Protein AF-A0A396HTV4-F1 (afdb_monomer_lite)

Organism: Medicago truncatula (NCBI:txid3880)

Foldseek 3Di:
DVVVVVLVCQQPDPDDDDQLQVCLVVQPHPHDQDAEEEAAQQQQDFQVSNVSNVPGGNHDYYHYHHDVLDDFHDDPDPVCVVVVRRGGPVNVCVVVVNDDDDPQEDADAACVVVVVCCVPRPVVSHDYDPNNDDVVNFDQLDDDPCRGSDHDDDPPPWDWDADPVRPDIDTVSVVVVVVVVVVSSVVGPPPD

InterPro domains:
  IPR027417 P-loop containing nucleoside triphosphate hydrolase [G3DSA:3.40.50.300] (2-107)
  IPR027417 P-loop containing nucleoside triphosphate hydrolase [G3DSA:3.40.50.300] (108-190)
  IPR027417 P-loop containing nucleoside triphosphate hydrolase [SSF52540] (33-185)
  IPR041677 DNA2/NAM7 helicase, helicase domain [PF13086] (8-78)
  IPR041679 DNA2/NAM7 helicase-like, C-terminal [PF13087] (86-187)
  IPR045055 DNA2/NAM7-like helicase [PTHR10887] (5-185)

Sequence (192 aa):
MRVEVGNFCLSNACLIFCTASSSVKLYTAEVSPIQFLVIDEAAQLKECESTIPLQLSGLRNCILIGDERQLPALVKSKIADKCEFGRSMFERLVILGYKRHMLNIQYRMHPSISLFPCKEFYDEKLSDAPAVKEVSYNKLFLVGDMYSSYSFINIAKGKEKLGHCGQSLKNMVEVAVISEMIKSLNKGQFLF

Secondary structure (DSSP, 8-state):
-HHHHHHHHHHT-S-----TTGGGGGGSS------EEEETTGGGS-HHHHHHHHT-TT--EEEE---TTSPPPP---HHHHHTTTT--HHHHHHHTT-------EE-SS-HHHHHHHHHHHSTT--EE-GGGTSGGG----S-SGGGSSS-----TT--EEE-TTSSSEEEHHHHHHHHHHHHHHHHT----

Radius of gyration: 22.97 Å; chains: 1; bounding box: 48×51×58 Å

Structure (mmCIF, N/CA/C/O backbone):
data_AF-A0A396HTV4-F1
#
_entry.id   AF-A0A396HTV4-F1
#
loop_
_atom_site.group_PDB
_atom_site.id
_atom_site.type_symbol
_atom_site.label_atom_id
_atom_site.label_alt_id
_atom_site.label_comp_id
_atom_site.label_asym_id
_atom_site.label_entity_id
_atom_site.label_seq_id
_atom_site.pdbx_PDB_ins_code
_atom_site.Cartn_x
_atom_site.Cartn_y
_atom_site.Cartn_z
_atom_site.occupancy
_atom_site.B_iso_or_equiv
_atom_site.auth_seq_id
_atom_site.auth_comp_id
_atom_site.auth_asym_id
_atom_site.auth_atom_id
_atom_site.pdbx_PDB_model_num
ATOM 1 N N . MET A 1 1 ? -5.105 33.199 16.326 1.00 62.78 1 MET A N 1
ATOM 2 C CA . MET A 1 1 ? -5.347 33.215 14.865 1.00 62.78 1 MET A CA 1
ATOM 3 C C . MET A 1 1 ? -5.115 31.867 14.159 1.00 62.78 1 MET A C 1
ATOM 5 O O . MET A 1 1 ? -6.094 31.275 13.739 1.00 62.78 1 MET A O 1
ATOM 9 N N . ARG A 1 2 ? -3.891 31.310 14.021 1.00 69.44 2 ARG A N 1
ATOM 10 C CA . ARG A 1 2 ? -3.700 30.018 13.292 1.00 69.44 2 ARG A CA 1
ATOM 11 C C . ARG A 1 2 ? -4.365 28.799 13.955 1.00 69.44 2 ARG A C 1
ATOM 13 O O . ARG A 1 2 ? -4.924 27.966 13.253 1.00 69.44 2 ARG A O 1
ATOM 20 N N . VAL A 1 3 ? -4.303 28.703 15.285 1.00 74.88 3 VAL A N 1
ATOM 21 C CA . VAL A 1 3 ? -4.925 27.603 16.051 1.00 74.88 3 VAL A CA 1
ATOM 22 C C . VAL A 1 3 ? -6.452 27.672 15.971 1.00 74.88 3 VAL A C 1
ATOM 24 O O . VAL A 1 3 ? -7.100 26.661 15.741 1.00 74.88 3 VAL A O 1
ATOM 27 N N . GLU A 1 4 ? -7.016 28.877 16.060 1.00 79.94 4 GLU A N 1
ATOM 28 C CA . GLU A 1 4 ? -8.465 29.110 15.969 1.00 79.94 4 GLU A CA 1
ATOM 29 C C . GLU A 1 4 ? -9.024 28.719 14.598 1.00 79.94 4 GLU A C 1
ATOM 31 O O . GLU A 1 4 ? -10.044 28.043 14.529 1.00 79.94 4 GLU A O 1
ATOM 36 N N . VAL A 1 5 ? -8.329 29.070 13.508 1.00 86.62 5 VAL A N 1
ATOM 37 C CA . VAL A 1 5 ? -8.730 28.652 12.154 1.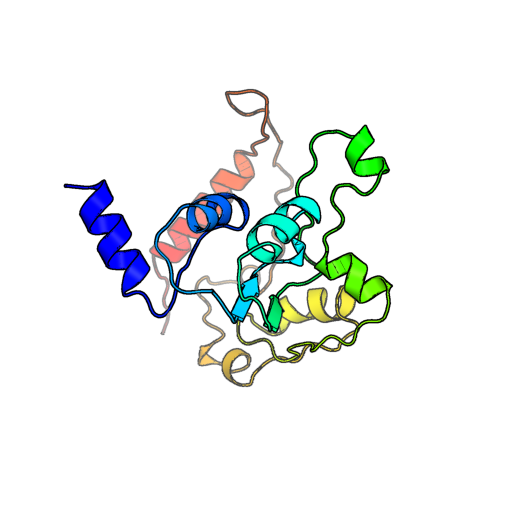00 86.62 5 VAL A CA 1
ATOM 38 C C . VAL A 1 5 ? -8.666 27.129 12.012 1.00 86.62 5 VAL A C 1
ATOM 40 O O . VAL A 1 5 ? -9.575 26.532 11.445 1.00 86.62 5 VAL A O 1
ATOM 43 N N . GLY A 1 6 ? -7.631 26.485 12.563 1.00 86.12 6 GLY A N 1
ATOM 44 C CA . GLY A 1 6 ? -7.510 25.026 12.552 1.00 86.12 6 GLY A CA 1
ATOM 45 C C . GLY A 1 6 ? -8.662 24.331 13.280 1.00 86.12 6 GLY A C 1
ATOM 46 O O . GLY A 1 6 ? -9.278 23.425 12.721 1.00 86.12 6 GLY A O 1
ATOM 47 N N . ASN A 1 7 ? -8.997 24.793 14.487 1.00 85.56 7 ASN A N 1
ATOM 48 C CA . ASN A 1 7 ? -10.111 24.251 15.267 1.00 85.56 7 ASN A CA 1
ATOM 49 C C . ASN A 1 7 ? -11.455 24.485 14.571 1.00 85.56 7 ASN A C 1
ATOM 51 O O . ASN A 1 7 ? -12.272 23.569 14.509 1.00 85.56 7 ASN A O 1
ATOM 55 N N . PHE A 1 8 ? -11.654 25.667 13.979 1.00 88.75 8 PHE A N 1
ATOM 56 C CA . PHE A 1 8 ? -12.843 25.965 13.184 1.00 88.75 8 PHE A CA 1
ATOM 57 C C . PHE A 1 8 ? -12.981 25.007 11.992 1.00 88.75 8 PHE A C 1
ATOM 59 O O . PHE A 1 8 ? -14.048 24.428 11.795 1.00 88.75 8 PHE A O 1
ATOM 66 N N . CYS A 1 9 ? -11.908 24.786 11.226 1.00 90.81 9 CYS A N 1
ATOM 67 C CA . CYS A 1 9 ? -11.913 23.838 10.112 1.00 90.81 9 CYS A CA 1
ATOM 68 C C . CYS A 1 9 ? -12.228 22.412 10.575 1.00 90.81 9 CYS A C 1
ATOM 70 O O . CYS A 1 9 ? -13.053 21.750 9.957 1.00 90.81 9 CYS A O 1
ATOM 72 N N . LEU A 1 10 ? -11.597 21.946 11.657 1.00 90.50 10 LEU A N 1
ATOM 73 C CA . LEU A 1 10 ? -11.801 20.595 12.185 1.00 90.50 10 LEU A CA 1
ATOM 74 C C . LEU A 1 10 ? -13.224 20.385 12.717 1.00 90.50 10 LEU A C 1
ATOM 76 O O . LEU A 1 10 ? -13.826 19.358 12.423 1.00 90.50 10 LEU A O 1
ATOM 80 N N . SER A 1 11 ? -13.779 21.371 13.426 1.00 87.75 11 SER A N 1
ATOM 81 C CA . SER A 1 11 ? -15.148 21.315 13.964 1.00 87.75 11 SER A CA 1
ATOM 82 C C . SER A 1 11 ? -16.213 21.219 12.867 1.00 87.75 11 SER A C 1
ATOM 84 O O . SER A 1 11 ? -17.277 20.653 13.089 1.00 87.75 11 SER A O 1
ATOM 86 N N . ASN A 1 12 ? -15.936 21.786 11.688 1.00 89.88 12 ASN A N 1
ATOM 87 C CA . ASN A 1 12 ? -16.864 21.832 10.554 1.00 89.88 12 ASN A CA 1
ATOM 88 C C . ASN A 1 12 ? -16.522 20.813 9.449 1.00 89.88 12 ASN A C 1
ATOM 90 O O . ASN A 1 12 ? -17.184 20.779 8.410 1.00 89.88 12 ASN A O 1
ATOM 94 N N . ALA A 1 13 ? -15.482 19.996 9.632 1.00 92.19 13 ALA A N 1
ATOM 95 C CA . ALA A 1 13 ? -15.056 19.027 8.634 1.00 92.19 13 ALA A CA 1
ATOM 96 C C . ALA A 1 13 ? -15.982 17.803 8.617 1.00 92.19 13 ALA A C 1
ATOM 98 O O . ALA A 1 13 ? -16.252 17.192 9.646 1.00 92.19 13 ALA A O 1
ATOM 99 N N . CYS A 1 14 ? -16.404 17.388 7.421 1.00 91.69 14 CYS A N 1
ATOM 100 C CA . CYS A 1 14 ? -17.085 16.102 7.223 1.00 91.69 14 CYS A CA 1
ATOM 101 C C . CYS A 1 14 ? -16.095 14.937 7.062 1.00 91.69 14 CYS A C 1
ATOM 103 O O . CYS A 1 14 ? -16.421 13.794 7.367 1.00 91.69 14 CYS A O 1
ATOM 105 N N . LEU A 1 15 ? -14.892 15.226 6.554 1.00 94.44 15 LEU A N 1
ATOM 106 C CA . LEU A 1 15 ? -13.821 14.263 6.317 1.00 94.44 15 LEU A CA 1
ATOM 107 C C . LEU A 1 15 ? -12.505 14.842 6.826 1.00 94.44 15 LEU A C 1
ATOM 109 O O . LEU A 1 15 ? -12.176 15.994 6.542 1.00 94.44 15 LEU A O 1
ATOM 113 N N . ILE A 1 16 ? -11.744 14.026 7.552 1.00 95.00 16 ILE A N 1
ATOM 114 C CA . ILE A 1 16 ? -10.447 14.402 8.109 1.00 95.00 16 ILE A CA 1
ATOM 115 C C . ILE A 1 16 ? -9.410 13.410 7.593 1.00 95.00 16 ILE A C 1
ATOM 117 O O . ILE A 1 16 ? -9.474 12.220 7.890 1.00 95.00 16 ILE A O 1
ATOM 121 N N . PHE A 1 17 ? -8.438 13.917 6.839 1.00 96.19 17 PHE A N 1
ATOM 122 C CA . PHE A 1 17 ? -7.306 13.135 6.351 1.00 96.19 17 PHE A CA 1
ATOM 123 C C . PHE A 1 17 ? -6.076 13.449 7.192 1.00 96.19 17 PHE A C 1
ATOM 125 O O . PHE A 1 17 ? -5.712 14.612 7.378 1.00 96.19 17 PHE A O 1
ATOM 132 N N . CYS A 1 18 ? -5.432 12.412 7.712 1.00 95.88 18 CYS A N 1
ATOM 133 C CA . CYS A 1 18 ? -4.217 12.537 8.502 1.00 95.88 18 CYS A CA 1
ATOM 134 C C . CYS A 1 18 ? -3.432 11.218 8.461 1.00 95.88 18 CYS A C 1
ATOM 136 O O . CYS A 1 18 ? -3.977 10.177 8.098 1.00 95.88 18 CYS A O 1
ATOM 138 N N . THR A 1 19 ? -2.149 11.245 8.821 1.00 97.19 19 THR A N 1
ATOM 139 C CA . THR A 1 19 ? -1.399 9.999 9.037 1.00 97.19 19 THR A CA 1
ATOM 140 C C . THR A 1 19 ? -1.839 9.349 10.347 1.00 97.19 19 THR A C 1
ATOM 142 O O . THR A 1 19 ? -2.193 10.065 11.289 1.00 97.19 19 THR A O 1
ATOM 145 N N . ALA A 1 20 ? -1.722 8.021 10.453 1.00 96.50 20 ALA A N 1
ATOM 146 C CA . ALA A 1 20 ? -2.067 7.280 11.671 1.00 96.50 20 ALA A CA 1
ATOM 147 C C . ALA A 1 20 ? -1.378 7.837 12.931 1.00 96.50 20 ALA A C 1
ATOM 149 O O . ALA A 1 20 ? -2.000 7.962 13.975 1.00 96.50 20 ALA A O 1
ATOM 150 N N . SER A 1 21 ? -0.115 8.262 12.838 1.00 94.94 21 SER A N 1
ATOM 151 C CA . SER A 1 21 ? 0.586 8.889 13.967 1.00 94.94 21 SER A CA 1
ATOM 152 C C . SER A 1 21 ? 0.044 10.274 14.326 1.00 94.94 21 SER A C 1
ATOM 154 O O . SER A 1 21 ? -0.008 10.643 15.497 1.00 94.94 21 SER A O 1
ATOM 156 N N . SER A 1 22 ? -0.362 11.062 13.330 1.00 94.75 22 SER A N 1
ATOM 157 C CA . SER A 1 22 ? -0.855 12.424 13.543 1.00 94.75 22 SER A CA 1
ATOM 158 C C . SER A 1 22 ? -2.301 12.489 14.035 1.00 94.75 22 SER A C 1
ATOM 160 O O . SER A 1 22 ? -2.697 13.534 14.557 1.00 94.75 22 SER A O 1
ATOM 162 N N . SER A 1 23 ? -3.062 11.390 13.943 1.00 95.25 23 SER A N 1
ATOM 163 C CA . SER A 1 23 ? -4.440 11.316 14.447 1.00 95.25 23 SER A CA 1
ATOM 164 C C . SER A 1 23 ? -4.531 11.530 15.959 1.00 95.25 23 SER A C 1
ATOM 166 O O . SER A 1 23 ? -5.582 11.934 16.443 1.00 95.25 23 SER A O 1
ATOM 168 N N . VAL A 1 24 ? -3.424 11.380 16.699 1.00 93.94 24 VAL A N 1
ATOM 169 C CA . VAL A 1 24 ? -3.331 11.748 18.124 1.00 93.94 24 VAL A CA 1
ATOM 170 C C . VAL A 1 24 ? -3.775 13.193 18.392 1.00 93.94 24 VAL A C 1
ATOM 172 O O . VAL A 1 24 ? -4.331 13.490 19.444 1.00 93.94 24 VAL A O 1
ATOM 175 N N . LYS A 1 25 ? -3.597 14.105 17.424 1.00 91.00 25 LYS A N 1
ATOM 176 C CA . LYS A 1 25 ? -4.034 15.506 17.547 1.00 91.00 25 LYS A CA 1
ATOM 177 C C . LYS A 1 25 ? -5.553 15.645 17.634 1.00 91.00 25 LYS A C 1
ATOM 179 O O . LYS A 1 25 ? -6.035 16.638 18.169 1.00 91.00 25 LYS A O 1
ATOM 184 N N . LEU A 1 26 ? -6.297 14.664 17.124 1.00 92.00 26 LEU A N 1
ATOM 185 C CA . LEU A 1 26 ? -7.756 14.647 17.171 1.00 92.00 26 LEU A CA 1
ATOM 186 C C . LEU A 1 26 ? -8.286 14.286 18.563 1.00 92.00 26 LEU A C 1
ATOM 188 O O . LEU A 1 26 ? -9.448 14.541 18.838 1.00 92.00 26 LEU A O 1
ATOM 192 N N . TYR A 1 27 ? -7.449 13.753 19.461 1.00 88.56 27 TYR A N 1
ATOM 193 C CA . TYR A 1 27 ? -7.865 13.446 20.836 1.00 88.56 27 TYR A CA 1
ATOM 194 C C . TYR A 1 27 ? -8.115 14.708 21.657 1.00 88.56 27 TYR A C 1
ATOM 196 O O . TYR A 1 27 ? -8.935 14.712 22.569 1.00 88.56 27 TYR A O 1
ATOM 204 N N . THR A 1 28 ? -7.360 15.763 21.356 1.00 81.81 28 THR A N 1
ATOM 205 C CA . THR A 1 28 ? -7.403 17.046 22.064 1.00 81.81 28 THR A CA 1
ATOM 206 C C . THR A 1 28 ? -8.088 18.138 21.252 1.00 81.81 28 THR A C 1
ATOM 208 O O . THR A 1 28 ? -8.238 19.251 21.744 1.00 81.81 28 THR A O 1
ATOM 211 N N . ALA A 1 29 ? -8.430 17.863 19.991 1.00 81.38 29 ALA A N 1
ATOM 212 C CA . ALA A 1 29 ? -9.139 18.813 19.150 1.00 81.38 29 ALA A CA 1
ATOM 213 C C . ALA A 1 29 ? -10.626 18.834 19.516 1.00 81.38 29 ALA A C 1
ATOM 215 O O . ALA A 1 29 ? -11.204 17.811 19.882 1.00 81.38 29 ALA A O 1
ATOM 216 N N . GLU A 1 30 ? -11.257 19.994 19.359 1.00 77.38 30 GLU A N 1
ATOM 217 C CA . GLU A 1 30 ? -12.712 20.141 19.432 1.00 77.38 30 GLU A CA 1
ATOM 218 C C . GLU A 1 30 ? -13.343 19.562 18.157 1.00 77.38 30 GLU A C 1
ATOM 220 O O . GLU A 1 30 ? -13.796 20.278 17.271 1.00 77.38 30 GLU A O 1
ATOM 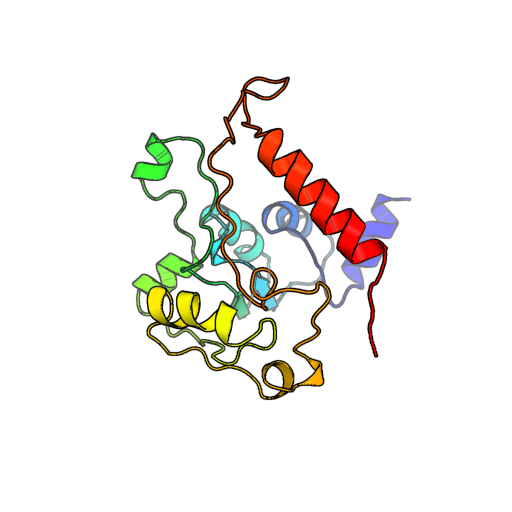225 N N . VAL A 1 31 ? -13.300 18.240 18.018 1.00 83.00 31 VAL A N 1
ATOM 226 C CA . VAL A 1 31 ? -13.944 17.507 16.927 1.00 83.00 31 VAL A CA 1
ATOM 227 C C . VAL A 1 31 ? -15.148 16.752 17.459 1.00 83.00 31 VAL A C 1
ATOM 229 O O . VAL A 1 31 ? -15.121 16.176 18.548 1.00 83.00 31 VAL A O 1
ATOM 232 N N . SER A 1 32 ? -16.220 16.733 16.670 1.00 83.81 32 SER A N 1
ATOM 233 C CA . SER A 1 32 ? -17.349 15.847 16.932 1.00 83.81 32 SER A CA 1
ATOM 234 C C . SER A 1 32 ? -16.881 14.384 16.966 1.00 83.81 32 SER A C 1
ATOM 236 O O . SER A 1 32 ? -15.971 14.041 16.204 1.00 83.81 32 SER A O 1
ATOM 238 N N . PRO A 1 33 ? -17.506 13.507 17.774 1.00 88.88 33 PRO A N 1
ATOM 239 C CA . PRO A 1 33 ? -17.112 12.103 17.861 1.00 88.88 33 PRO A CA 1
ATOM 240 C C . PRO A 1 33 ? -17.035 11.435 16.483 1.00 88.88 33 PRO A C 1
ATOM 242 O O . PRO A 1 33 ? -17.998 11.460 15.712 1.00 88.88 33 PRO A O 1
ATOM 245 N N . ILE A 1 34 ? -15.890 10.823 16.181 1.00 93.31 34 ILE A N 1
ATOM 246 C CA . ILE A 1 34 ? -15.627 10.198 14.884 1.00 93.31 34 ILE A CA 1
ATOM 247 C C . ILE A 1 34 ? -16.208 8.791 14.919 1.00 93.31 34 ILE A C 1
ATOM 249 O O . ILE A 1 34 ? -15.730 7.931 15.646 1.00 93.31 34 ILE A O 1
ATOM 253 N N . GLN A 1 35 ? -17.249 8.545 14.127 1.00 95.25 35 GLN A N 1
ATOM 254 C CA . GLN A 1 35 ? -17.957 7.258 14.134 1.00 95.25 35 GLN A CA 1
ATOM 255 C C . GLN A 1 35 ? -17.382 6.228 13.158 1.00 95.25 35 GLN A C 1
ATOM 257 O O . GLN A 1 35 ? -17.620 5.027 13.323 1.00 95.25 35 GLN A O 1
ATOM 262 N N . PHE A 1 36 ? -16.649 6.691 12.146 1.00 97.12 36 PHE A N 1
ATOM 263 C CA . PHE A 1 36 ? -16.162 5.875 11.042 1.00 97.12 36 PHE A CA 1
ATOM 264 C C . PHE A 1 36 ? -14.682 6.157 10.791 1.00 97.12 36 PHE A C 1
ATOM 266 O O . PHE A 1 36 ? -14.291 7.311 10.617 1.00 97.12 36 PHE A O 1
ATOM 273 N N . LEU A 1 37 ? -13.876 5.100 10.756 1.00 97.69 37 LEU A N 1
ATOM 274 C CA . LEU A 1 37 ? -12.448 5.167 10.467 1.00 97.69 37 LEU A CA 1
ATOM 275 C C . LEU A 1 37 ? -12.131 4.347 9.221 1.00 97.69 37 LEU A C 1
ATOM 277 O O . LEU A 1 37 ? -12.570 3.206 9.092 1.00 97.69 37 LEU A O 1
ATOM 281 N N . VAL A 1 38 ? -11.333 4.916 8.325 1.00 98.31 38 VAL A N 1
ATOM 282 C CA . VAL A 1 38 ? -10.724 4.190 7.211 1.00 98.31 38 VAL A CA 1
ATOM 283 C C . VAL A 1 38 ? -9.216 4.336 7.347 1.00 98.31 38 VAL A C 1
ATOM 285 O O . VAL A 1 38 ? -8.711 5.455 7.419 1.00 98.31 38 VAL A O 1
ATOM 288 N N . ILE A 1 39 ? -8.510 3.211 7.412 1.00 98.19 39 ILE A N 1
ATOM 289 C CA . ILE A 1 39 ? -7.049 3.170 7.394 1.00 98.19 39 ILE A CA 1
ATOM 290 C C . ILE A 1 39 ? -6.635 2.592 6.048 1.00 98.19 39 ILE A C 1
ATOM 292 O O . ILE A 1 39 ? -6.834 1.404 5.805 1.00 98.19 39 ILE A O 1
ATOM 296 N N . ASP A 1 40 ? -6.091 3.445 5.188 1.00 97.81 40 ASP A N 1
ATOM 297 C CA . ASP A 1 40 ? -5.477 3.028 3.930 1.00 97.81 40 ASP A CA 1
ATOM 298 C C . ASP A 1 40 ? -4.021 2.596 4.155 1.00 97.81 40 ASP A C 1
ATOM 300 O O . ASP A 1 40 ? -3.384 3.040 5.115 1.00 97.81 40 ASP A O 1
ATOM 304 N N . GLU A 1 41 ? -3.510 1.711 3.299 1.00 97.12 41 GLU A N 1
ATOM 305 C CA . GLU A 1 41 ? -2.186 1.079 3.436 1.00 97.12 41 GLU A CA 1
ATOM 306 C C . GLU A 1 41 ? -1.945 0.433 4.820 1.00 97.12 41 GLU A C 1
ATOM 308 O O . GLU A 1 41 ? -0.831 0.400 5.346 1.00 97.12 41 GLU A O 1
ATOM 313 N N . ALA A 1 42 ? -2.998 -0.122 5.429 1.00 97.50 42 ALA A N 1
ATOM 314 C CA . ALA A 1 42 ? -2.975 -0.688 6.778 1.00 97.50 42 ALA A CA 1
ATOM 315 C C . ALA A 1 42 ? -1.979 -1.850 6.936 1.00 97.50 42 ALA A C 1
ATOM 317 O O . ALA A 1 42 ? -1.494 -2.091 8.041 1.00 97.50 42 ALA A O 1
ATOM 318 N N . ALA A 1 43 ? -1.651 -2.550 5.844 1.00 96.38 43 ALA A N 1
ATOM 319 C CA . ALA A 1 43 ? -0.640 -3.607 5.830 1.00 96.38 43 ALA A CA 1
ATOM 320 C C . ALA A 1 43 ? 0.797 -3.077 6.030 1.00 96.38 43 ALA A C 1
ATOM 322 O O . ALA A 1 43 ? 1.659 -3.820 6.496 1.00 96.38 43 ALA A O 1
ATOM 323 N N . GLN A 1 44 ? 1.042 -1.791 5.749 1.00 96.94 44 GLN A N 1
ATOM 324 C CA . GLN A 1 44 ? 2.345 -1.138 5.932 1.00 96.94 44 GLN A CA 1
ATOM 325 C C . GLN A 1 44 ? 2.536 -0.554 7.342 1.00 96.94 44 GLN A C 1
ATOM 327 O O . GLN A 1 44 ? 3.625 -0.080 7.675 1.00 96.94 44 GLN A O 1
ATOM 332 N N . LEU A 1 45 ? 1.489 -0.542 8.173 1.00 97.19 45 LEU A N 1
ATOM 333 C CA . LEU A 1 45 ? 1.546 -0.011 9.533 1.00 97.19 45 LEU A CA 1
ATOM 334 C C . LEU A 1 45 ? 1.938 -1.092 10.530 1.00 97.19 45 LEU A C 1
ATOM 336 O O . LEU A 1 45 ? 1.448 -2.219 10.474 1.00 97.19 45 LEU A O 1
ATOM 340 N N . LYS A 1 46 ? 2.724 -0.715 11.539 1.00 96.88 46 LYS A N 1
ATOM 341 C CA . LYS A 1 46 ? 2.866 -1.550 12.735 1.00 96.88 46 LYS A CA 1
ATOM 342 C C . LYS A 1 46 ? 1.535 -1.601 13.467 1.00 96.88 46 LYS A C 1
ATOM 344 O O . LYS A 1 46 ? 0.750 -0.648 13.444 1.00 96.88 46 LYS A O 1
ATOM 349 N N . GLU A 1 47 ? 1.300 -2.683 14.196 1.00 96.50 47 GLU A N 1
ATOM 350 C CA . GLU A 1 47 ? 0.070 -2.823 14.969 1.00 96.50 47 GLU A CA 1
ATOM 351 C C . GLU A 1 47 ? -0.154 -1.642 15.932 1.00 96.50 47 GLU A C 1
ATOM 353 O O . GLU A 1 47 ? -1.242 -1.067 15.955 1.00 96.50 47 GLU A O 1
ATOM 358 N N . CYS A 1 48 ? 0.892 -1.192 16.633 1.00 95.62 48 CYS A N 1
ATOM 359 C CA . CYS A 1 48 ? 0.806 -0.035 17.527 1.00 95.62 48 CYS A CA 1
ATOM 360 C C . CYS A 1 48 ? 0.453 1.275 16.799 1.00 95.62 48 CYS A C 1
ATOM 362 O O . CYS A 1 48 ? -0.282 2.095 17.341 1.00 95.62 48 CYS A O 1
ATOM 364 N N . GLU A 1 49 ? 0.902 1.468 15.559 1.00 97.31 49 GLU A N 1
ATOM 365 C CA . GLU A 1 49 ? 0.568 2.657 14.764 1.00 97.31 49 GLU A CA 1
ATOM 366 C C . GLU A 1 49 ? -0.914 2.651 14.371 1.00 97.31 49 GLU A C 1
ATOM 368 O O . GLU A 1 49 ? -1.571 3.686 14.454 1.00 97.31 49 GLU A O 1
ATOM 373 N N . SER A 1 50 ? -1.465 1.478 14.042 1.00 97.19 50 SER A N 1
ATOM 374 C CA . SER A 1 50 ? -2.899 1.312 13.757 1.00 97.19 50 SER A CA 1
ATOM 375 C C . SER A 1 50 ? -3.770 1.561 14.994 1.00 97.19 50 SER A C 1
ATOM 377 O O . SER A 1 50 ? -4.892 2.050 14.869 1.00 97.19 50 SER A O 1
ATOM 379 N N . THR A 1 51 ? -3.265 1.265 16.201 1.00 96.62 51 THR A N 1
ATOM 380 C CA . THR A 1 51 ? -4.027 1.489 17.444 1.00 96.62 51 THR A CA 1
ATOM 381 C C . THR A 1 51 ? -4.266 2.959 17.772 1.00 96.62 51 THR A C 1
ATOM 383 O O . THR A 1 51 ? -5.225 3.247 18.480 1.00 96.62 51 THR A O 1
ATOM 386 N N . ILE A 1 52 ? -3.456 3.885 17.246 1.00 97.25 52 ILE A N 1
ATOM 387 C CA . ILE A 1 52 ? -3.619 5.323 17.495 1.00 97.25 52 ILE A CA 1
ATOM 388 C C . ILE A 1 52 ? -4.992 5.785 16.966 1.00 97.25 52 ILE A C 1
ATOM 390 O O . ILE A 1 52 ? -5.872 6.098 17.758 1.00 97.25 52 ILE A O 1
ATOM 394 N N . PRO A 1 53 ? -5.304 5.750 15.661 1.00 96.75 53 PRO A N 1
ATOM 395 C CA . PRO A 1 53 ? -6.624 6.181 15.209 1.00 96.75 53 PRO A CA 1
ATOM 396 C C . PRO A 1 53 ? -7.775 5.318 15.764 1.00 96.75 53 PRO A C 1
ATOM 398 O O . PRO A 1 53 ? -8.880 5.826 15.907 1.00 96.75 53 PRO A O 1
ATOM 401 N N . LEU A 1 54 ? -7.543 4.056 16.147 1.00 96.44 54 LEU A N 1
ATOM 402 C CA . LEU A 1 54 ? -8.575 3.185 16.734 1.00 96.44 54 LEU A CA 1
ATOM 403 C C . LEU A 1 54 ? -9.048 3.600 18.137 1.00 96.44 54 LEU A C 1
ATOM 405 O O . LEU A 1 54 ? -10.095 3.136 18.582 1.00 96.44 54 LEU A O 1
ATOM 409 N N . GLN A 1 55 ? -8.304 4.458 18.836 1.00 93.62 55 GLN A N 1
ATOM 410 C CA . GLN A 1 55 ? -8.690 4.976 20.153 1.00 93.62 55 GLN A CA 1
ATOM 411 C C . GLN A 1 55 ? -9.533 6.260 20.073 1.00 93.62 55 GLN A C 1
ATOM 413 O O . GLN A 1 55 ? -9.901 6.809 21.113 1.00 93.62 55 GLN A O 1
ATOM 418 N N . LEU A 1 56 ? -9.848 6.754 18.868 1.00 93.19 56 LEU A N 1
ATOM 419 C CA . LEU A 1 56 ? -10.702 7.930 18.698 1.00 93.19 56 LEU A CA 1
ATOM 420 C C . LEU A 1 56 ? -12.090 7.702 19.312 1.00 93.19 56 LEU A C 1
ATOM 422 O O . LEU A 1 56 ? -12.693 6.632 19.197 1.00 93.19 56 LEU A O 1
ATOM 426 N N . SER A 1 57 ? -12.610 8.736 19.972 1.00 89.94 57 SER A N 1
ATOM 427 C CA . SER A 1 57 ? -13.881 8.655 20.683 1.00 89.94 57 SER A CA 1
ATOM 428 C C . SER A 1 57 ? -15.063 8.541 19.715 1.00 89.94 57 SER A C 1
ATOM 430 O O . SER A 1 57 ? -15.149 9.231 18.700 1.00 89.94 57 SER A O 1
ATOM 432 N N . GLY A 1 58 ? -16.013 7.667 20.059 1.00 92.56 58 GLY A N 1
ATOM 433 C CA . GLY A 1 58 ? -17.246 7.479 19.295 1.00 92.56 58 GLY A CA 1
ATOM 434 C C . GLY A 1 58 ? -17.148 6.518 18.110 1.00 92.56 58 GLY A C 1
ATOM 435 O O . GLY A 1 58 ? -18.167 6.325 17.443 1.00 92.56 58 GLY A O 1
ATOM 436 N N . LEU A 1 59 ? -15.989 5.890 17.872 1.00 95.44 59 LEU A N 1
ATOM 437 C CA . LEU A 1 59 ? -15.808 4.938 16.777 1.00 95.44 59 LEU A CA 1
ATOM 438 C C . LEU A 1 59 ? -16.762 3.748 16.894 1.00 95.44 59 LEU A C 1
ATOM 440 O O . LEU A 1 59 ? -16.856 3.095 17.932 1.00 95.44 59 LEU A O 1
ATOM 444 N N . ARG A 1 60 ? -17.461 3.461 15.793 1.00 96.12 60 ARG A N 1
ATOM 445 C CA . ARG A 1 60 ? -18.376 2.316 15.660 1.00 96.12 60 ARG A CA 1
ATOM 446 C C . ARG A 1 60 ? -17.976 1.381 14.532 1.00 96.12 60 ARG A C 1
ATOM 448 O O . ARG A 1 60 ? -18.245 0.190 14.611 1.00 96.12 60 ARG A O 1
ATOM 455 N N . ASN A 1 61 ? -17.351 1.922 13.490 1.00 96.69 61 ASN A N 1
ATOM 456 C CA . ASN A 1 61 ? -16.953 1.175 12.308 1.00 96.69 61 ASN A CA 1
ATOM 457 C C . ASN A 1 61 ? -15.516 1.530 11.928 1.00 96.69 61 ASN A C 1
ATOM 459 O O . ASN A 1 61 ? -15.129 2.700 11.955 1.00 96.69 61 ASN A O 1
ATOM 463 N N . CYS A 1 62 ? -14.751 0.517 11.537 1.00 96.62 62 CYS A N 1
ATOM 464 C CA . CYS A 1 62 ? -13.405 0.676 11.011 1.00 96.62 62 CYS A CA 1
ATOM 465 C C . CYS A 1 62 ? -13.247 -0.182 9.753 1.00 96.62 62 CYS A C 1
ATOM 467 O O . CYS A 1 62 ? -13.625 -1.355 9.756 1.00 96.62 62 CYS A O 1
ATOM 469 N N . ILE A 1 63 ? -12.682 0.398 8.697 1.00 97.56 63 ILE A N 1
ATOM 470 C CA . ILE A 1 63 ? -12.272 -0.306 7.485 1.00 97.56 63 ILE A CA 1
ATOM 471 C C . ILE A 1 63 ? -10.753 -0.229 7.395 1.00 97.56 63 ILE A C 1
ATOM 473 O O . ILE A 1 63 ? -10.178 0.858 7.363 1.00 97.56 63 ILE A O 1
ATOM 477 N N . LEU A 1 64 ? -10.112 -1.392 7.327 1.00 97.94 64 LEU A N 1
ATOM 478 C CA . LEU A 1 64 ? -8.690 -1.506 7.036 1.00 97.94 64 LEU A CA 1
ATOM 479 C C . LEU A 1 64 ? -8.537 -1.885 5.564 1.00 97.94 64 LEU A C 1
ATOM 481 O O . LEU A 1 64 ? -9.054 -2.917 5.135 1.00 97.94 64 LEU A O 1
ATOM 485 N N . ILE A 1 65 ? -7.845 -1.048 4.802 1.00 98.06 65 ILE A N 1
ATOM 486 C CA . ILE A 1 65 ? -7.517 -1.276 3.397 1.00 98.06 65 ILE A CA 1
ATOM 487 C C . ILE A 1 65 ? -6.012 -1.498 3.334 1.00 98.06 65 ILE A C 1
ATOM 489 O O . ILE A 1 65 ? -5.240 -0.718 3.880 1.00 98.06 65 ILE A O 1
ATOM 493 N N . GLY A 1 66 ? -5.590 -2.591 2.717 1.00 96.44 66 GLY A N 1
ATOM 494 C CA . GLY A 1 66 ? -4.184 -2.941 2.615 1.00 96.44 66 GLY A CA 1
ATOM 495 C C . GLY A 1 66 ? -3.994 -4.252 1.874 1.00 96.44 66 GLY A C 1
ATOM 496 O O . GLY A 1 66 ? -4.961 -4.928 1.514 1.00 96.44 66 GLY A O 1
ATOM 497 N N . ASP A 1 67 ? -2.732 -4.593 1.658 1.00 96.06 67 ASP A N 1
ATOM 498 C CA . ASP A 1 67 ? -2.319 -5.801 0.963 1.00 96.06 67 ASP A CA 1
ATOM 499 C C . ASP A 1 67 ? -1.112 -6.415 1.677 1.00 96.06 67 ASP A C 1
ATOM 501 O O . ASP A 1 67 ? -0.015 -5.855 1.665 1.00 96.06 67 ASP A O 1
ATOM 505 N N . GLU A 1 68 ? -1.313 -7.571 2.310 1.00 92.75 68 GLU A N 1
ATOM 506 C CA . GLU A 1 68 ? -0.270 -8.284 3.049 1.00 92.75 68 GLU A CA 1
ATOM 507 C C . GLU A 1 68 ? 0.830 -8.874 2.149 1.00 92.75 68 GLU A C 1
ATOM 509 O O . GLU A 1 68 ? 1.836 -9.372 2.650 1.00 92.75 68 GLU A O 1
ATOM 514 N N . ARG A 1 69 ? 0.654 -8.835 0.820 1.00 93.56 69 ARG A N 1
ATOM 515 C CA . ARG A 1 69 ? 1.667 -9.258 -0.157 1.00 93.56 69 ARG A CA 1
ATOM 516 C C . ARG A 1 69 ? 2.616 -8.131 -0.574 1.00 93.56 69 ARG A C 1
ATOM 518 O O . ARG A 1 69 ? 3.591 -8.403 -1.271 1.00 93.56 69 ARG A O 1
ATOM 525 N N . GLN A 1 70 ? 2.333 -6.885 -0.187 1.00 93.94 70 GLN A N 1
ATOM 526 C CA . GLN A 1 70 ? 3.173 -5.724 -0.494 1.00 93.94 70 GLN A CA 1
ATOM 527 C C . GLN A 1 70 ? 4.211 -5.460 0.610 1.00 93.94 70 GLN A C 1
ATOM 529 O O . GLN A 1 70 ? 4.562 -6.348 1.385 1.00 93.94 70 GLN A O 1
ATOM 534 N N . LEU A 1 71 ? 4.788 -4.254 0.634 1.00 90.94 71 LEU A N 1
ATOM 535 C CA . LEU A 1 71 ? 5.834 -3.892 1.586 1.00 90.94 71 LEU A CA 1
ATOM 536 C C . LEU A 1 71 ? 5.298 -3.920 3.031 1.00 90.94 71 LEU A C 1
ATOM 538 O O . LEU A 1 71 ? 4.318 -3.235 3.318 1.00 90.94 71 LEU A O 1
ATOM 542 N N . PRO A 1 72 ? 5.953 -4.639 3.959 1.00 91.88 72 PRO A N 1
ATOM 543 C CA . PRO A 1 72 ? 5.600 -4.591 5.372 1.00 91.88 72 PRO A CA 1
ATOM 544 C C . PRO A 1 72 ? 6.121 -3.307 6.036 1.00 91.88 72 PRO A C 1
ATOM 546 O O . PRO A 1 72 ? 6.899 -2.538 5.458 1.00 91.88 72 PRO A O 1
ATOM 549 N N . ALA A 1 73 ? 5.744 -3.097 7.298 1.00 93.44 73 ALA A N 1
ATOM 550 C CA . ALA A 1 73 ? 6.229 -1.968 8.080 1.00 93.44 73 ALA A CA 1
ATOM 551 C C . ALA A 1 73 ? 7.758 -2.001 8.259 1.00 93.44 73 ALA A C 1
ATOM 553 O O . ALA A 1 73 ? 8.348 -3.018 8.629 1.00 93.44 73 ALA A O 1
ATOM 554 N N . LEU A 1 74 ? 8.421 -0.853 8.079 1.00 93.19 74 LEU A N 1
ATOM 555 C CA . LEU A 1 74 ? 9.871 -0.759 8.254 1.00 93.19 74 LEU A CA 1
ATOM 556 C C . LEU A 1 74 ? 10.271 -0.924 9.731 1.00 93.19 74 LEU A C 1
ATOM 558 O O . LEU A 1 74 ? 9.959 -0.078 10.579 1.00 93.19 74 LEU A O 1
ATOM 562 N N . VAL A 1 75 ? 11.068 -1.956 10.018 1.00 95.06 75 VAL A N 1
ATOM 563 C CA . VAL A 1 75 ? 11.675 -2.201 11.333 1.00 95.06 75 VAL A CA 1
ATOM 564 C C . VAL A 1 75 ? 13.199 -2.197 11.219 1.00 95.06 75 VAL A C 1
ATOM 566 O O . VAL A 1 75 ? 13.809 -3.077 10.627 1.00 95.06 75 VAL A O 1
ATOM 569 N N . LYS A 1 76 ? 13.849 -1.189 11.816 1.00 95.12 76 LYS A N 1
ATOM 570 C CA . LYS A 1 76 ? 15.321 -1.058 11.774 1.00 95.12 76 LYS A CA 1
ATOM 571 C C . LYS A 1 76 ? 16.043 -2.030 12.712 1.00 95.12 76 LYS A C 1
ATOM 573 O O . LYS A 1 76 ? 17.181 -2.415 12.455 1.00 95.12 76 LYS A O 1
ATOM 578 N N . SER A 1 77 ? 15.418 -2.375 13.837 1.00 97.12 77 SER A N 1
ATOM 579 C CA . SER A 1 77 ? 16.018 -3.264 14.831 1.00 97.12 77 SER A CA 1
ATOM 580 C C . SER A 1 77 ? 15.834 -4.716 14.415 1.00 97.12 77 SER A C 1
ATOM 582 O O . SER A 1 77 ? 14.715 -5.217 14.414 1.00 97.12 77 SER A O 1
ATOM 584 N N . LYS A 1 78 ? 16.943 -5.418 14.161 1.00 95.94 78 LYS A N 1
ATOM 585 C CA . LYS A 1 78 ? 16.927 -6.857 13.848 1.00 95.94 78 LYS A CA 1
ATOM 586 C C . LYS A 1 78 ? 16.308 -7.707 14.960 1.00 95.94 78 LYS A C 1
ATOM 588 O O . LYS A 1 78 ? 15.802 -8.785 14.686 1.00 95.94 78 LYS A O 1
ATOM 593 N N . ILE A 1 79 ? 16.382 -7.256 16.215 1.00 97.50 79 ILE A N 1
ATOM 594 C CA . ILE A 1 79 ? 15.765 -7.967 17.343 1.00 97.50 79 ILE A CA 1
ATOM 595 C C . ILE A 1 79 ? 14.244 -7.804 17.280 1.00 97.50 79 ILE A C 1
ATOM 597 O O . ILE A 1 79 ? 13.530 -8.789 17.390 1.00 97.50 79 ILE A O 1
ATOM 601 N N . ALA A 1 80 ? 13.755 -6.580 17.058 1.00 96.69 80 ALA A N 1
ATOM 602 C CA . ALA A 1 80 ? 12.319 -6.323 16.963 1.00 96.69 80 ALA A CA 1
ATOM 603 C C . ALA A 1 80 ? 11.696 -7.001 15.732 1.00 96.69 80 ALA A C 1
ATOM 605 O O . ALA A 1 80 ? 10.599 -7.540 15.824 1.00 96.69 80 ALA A O 1
ATOM 606 N N . ASP A 1 81 ? 12.418 -7.015 14.612 1.00 94.56 81 ASP A N 1
ATOM 607 C CA . ASP A 1 81 ? 12.016 -7.704 13.384 1.00 94.56 81 ASP A CA 1
ATOM 608 C C . ASP A 1 81 ? 11.847 -9.217 13.609 1.00 94.56 81 ASP A C 1
ATOM 610 O O . ASP A 1 81 ? 10.797 -9.776 13.306 1.00 94.56 81 ASP A O 1
ATOM 614 N N . LYS A 1 82 ? 12.809 -9.859 14.292 1.00 95.75 82 LYS A N 1
ATOM 615 C CA . LYS A 1 82 ? 12.706 -11.271 14.714 1.00 95.75 82 LYS A CA 1
ATOM 616 C C . LYS A 1 82 ? 11.531 -11.558 15.652 1.00 95.75 82 LYS A C 1
ATOM 618 O O . LYS A 1 82 ? 11.093 -12.700 15.726 1.00 95.75 82 LYS A O 1
ATOM 623 N N . CYS A 1 83 ? 11.053 -10.551 16.378 1.00 96.06 83 CYS A N 1
ATOM 624 C CA . CYS A 1 83 ? 9.875 -10.645 17.239 1.00 96.06 83 CYS A CA 1
ATOM 625 C C . CYS A 1 83 ? 8.578 -10.239 16.515 1.00 96.06 83 CYS A C 1
ATOM 627 O O . CYS A 1 83 ? 7.589 -9.943 17.182 1.00 96.06 83 CYS A O 1
ATOM 629 N N . GLU A 1 84 ? 8.584 -10.175 15.178 1.00 94.81 84 GLU A N 1
ATOM 630 C CA . GLU A 1 84 ? 7.435 -9.815 14.336 1.00 94.81 84 GLU A CA 1
ATOM 631 C C . GLU A 1 84 ? 6.857 -8.419 14.621 1.00 94.81 84 GLU A C 1
ATOM 633 O O . GLU A 1 84 ? 5.684 -8.155 14.365 1.00 94.81 84 GLU A O 1
ATOM 638 N N . PHE A 1 85 ? 7.668 -7.478 15.118 1.00 96.44 85 PHE A N 1
ATOM 639 C CA . PHE A 1 85 ? 7.200 -6.112 15.392 1.00 96.44 85 PHE A CA 1
ATOM 640 C C . PHE A 1 85 ? 6.706 -5.377 14.132 1.00 96.44 85 PHE A C 1
ATOM 642 O O . PHE A 1 85 ? 5.952 -4.409 14.230 1.00 96.44 85 PHE A O 1
ATOM 649 N N . GLY A 1 86 ? 7.148 -5.822 12.953 1.00 95.25 86 GLY A N 1
ATOM 650 C CA . GLY A 1 86 ? 6.712 -5.302 11.659 1.00 95.25 86 GLY A CA 1
ATOM 651 C C . GLY A 1 86 ? 5.362 -5.843 11.190 1.00 95.25 86 GLY A C 1
ATOM 652 O O . GLY A 1 86 ? 4.814 -5.297 10.236 1.00 95.25 86 GLY A O 1
ATOM 653 N N . ARG A 1 87 ? 4.810 -6.873 11.852 1.00 96.38 87 ARG A N 1
ATOM 654 C CA . ARG A 1 87 ? 3.503 -7.431 11.498 1.00 96.38 87 ARG A CA 1
ATOM 655 C C . ARG A 1 87 ? 2.417 -6.386 11.726 1.00 96.38 87 ARG A C 1
ATOM 657 O O . ARG A 1 87 ? 2.294 -5.808 12.812 1.00 96.38 87 ARG A O 1
ATOM 664 N N . SER A 1 88 ? 1.605 -6.171 10.702 1.00 97.69 88 SER A N 1
ATOM 665 C CA . SER A 1 88 ? 0.496 -5.227 10.774 1.00 97.69 88 SER A CA 1
ATOM 666 C C . SER A 1 88 ? -0.719 -5.815 11.488 1.00 97.69 88 SER A C 1
ATOM 668 O O . SER A 1 88 ? -0.915 -7.032 11.557 1.00 97.69 88 SER A O 1
ATOM 670 N N . MET A 1 89 ? -1.597 -4.936 11.983 1.00 97.06 89 MET A N 1
ATOM 671 C CA . MET A 1 89 ? -2.905 -5.368 12.485 1.00 97.06 89 MET A CA 1
ATOM 672 C C . MET A 1 89 ? -3.724 -6.044 11.376 1.00 97.06 89 MET A C 1
ATOM 674 O O . MET A 1 89 ? -4.419 -7.023 11.640 1.00 97.06 89 MET A O 1
ATOM 678 N N . PHE A 1 90 ? -3.617 -5.537 10.142 1.00 97.19 90 PHE A N 1
ATOM 679 C CA . PHE A 1 90 ? -4.278 -6.099 8.968 1.00 97.19 90 PHE A CA 1
ATOM 680 C C . PHE A 1 90 ? -3.854 -7.556 8.742 1.00 97.19 90 PHE A C 1
ATOM 682 O O . PHE A 1 90 ? -4.697 -8.451 8.740 1.00 97.19 90 PHE A O 1
ATOM 689 N N . GLU A 1 91 ? -2.547 -7.809 8.655 1.00 96.06 91 GLU A N 1
ATOM 690 C CA . GLU A 1 91 ? -1.984 -9.149 8.473 1.00 96.06 91 GLU A CA 1
ATOM 691 C C . GLU A 1 91 ? -2.377 -10.089 9.620 1.00 96.06 91 GLU A C 1
ATOM 693 O O . GLU A 1 91 ? -2.819 -11.214 9.383 1.00 96.06 91 GLU A O 1
ATOM 698 N N . ARG A 1 92 ? -2.314 -9.616 10.874 1.00 96.62 92 ARG A N 1
ATOM 699 C CA . ARG A 1 92 ? -2.737 -10.415 12.032 1.00 96.62 92 ARG A CA 1
ATOM 700 C C . ARG A 1 92 ? -4.207 -10.835 11.937 1.00 96.62 92 ARG A C 1
ATOM 702 O O . ARG A 1 92 ? -4.527 -11.977 12.254 1.00 96.62 92 ARG A O 1
ATOM 709 N N . LEU A 1 93 ? -5.105 -9.943 11.517 1.00 96.62 93 LEU A N 1
ATOM 710 C CA . LEU A 1 93 ? -6.524 -10.272 11.343 1.00 96.62 93 LEU A CA 1
ATOM 711 C C . LEU A 1 93 ? -6.741 -11.288 10.214 1.00 96.62 93 LEU A C 1
ATOM 713 O O . LEU A 1 93 ? -7.553 -12.200 10.375 1.00 96.62 93 LEU A O 1
ATOM 717 N N . VAL A 1 94 ? -5.982 -11.185 9.119 1.00 94.19 94 VAL A N 1
ATOM 718 C CA . VAL A 1 94 ? -5.999 -12.180 8.034 1.00 94.19 94 VAL A CA 1
ATOM 719 C C . VAL A 1 94 ? -5.571 -13.559 8.550 1.00 94.19 94 VAL A C 1
ATOM 721 O O . VAL A 1 94 ? -6.279 -14.536 8.313 1.00 94.19 94 VAL A O 1
ATOM 724 N N . ILE A 1 95 ? -4.481 -13.642 9.322 1.00 95.00 95 ILE A N 1
ATOM 725 C CA . ILE A 1 95 ? -3.995 -14.898 9.930 1.00 95.00 95 ILE A CA 1
ATOM 726 C C . ILE A 1 95 ? -5.036 -15.504 10.882 1.00 95.00 95 ILE A C 1
ATOM 728 O O . ILE A 1 95 ? -5.227 -16.717 10.904 1.00 95.00 95 ILE A O 1
ATOM 732 N N . LEU A 1 96 ? -5.745 -14.665 11.642 1.00 97.06 96 LEU A N 1
ATOM 733 C CA . LEU A 1 96 ? -6.822 -15.095 12.540 1.00 97.06 96 LEU A CA 1
ATOM 734 C C . LEU A 1 96 ? -8.095 -15.555 11.803 1.00 97.06 96 LEU A C 1
ATOM 736 O O . LEU A 1 96 ? -9.061 -15.953 12.453 1.00 97.06 96 LEU A O 1
ATOM 740 N N . GLY A 1 97 ? -8.119 -15.506 10.469 1.00 95.44 97 GLY A N 1
ATOM 741 C CA . GLY A 1 97 ? -9.236 -15.985 9.658 1.00 95.44 97 GLY A CA 1
ATOM 742 C C . GLY A 1 97 ? -10.396 -14.996 9.540 1.00 95.44 97 GLY A C 1
ATOM 743 O O . GLY A 1 97 ? -11.502 -15.396 9.167 1.00 95.44 97 GLY A O 1
ATOM 744 N N . TYR A 1 98 ? -10.178 -13.709 9.836 1.00 95.75 98 TYR A N 1
ATOM 745 C CA . TYR A 1 98 ? -11.190 -12.693 9.556 1.00 95.75 98 TYR A CA 1
ATOM 746 C C . TYR A 1 98 ? -11.444 -12.614 8.050 1.00 95.75 98 TYR A C 1
ATOM 748 O O . TYR A 1 98 ? -10.522 -12.652 7.231 1.00 95.75 98 TYR A O 1
ATOM 756 N N . LYS A 1 99 ? -12.721 -12.501 7.672 1.00 91.94 99 LYS A N 1
ATOM 757 C CA . LYS A 1 99 ? -13.102 -12.367 6.265 1.00 91.94 99 LYS A CA 1
ATOM 758 C C . LYS A 1 99 ? -12.524 -11.070 5.707 1.00 91.94 99 LYS A C 1
ATOM 760 O O . LYS A 1 99 ? -12.738 -10.001 6.274 1.00 91.94 99 LYS A O 1
ATOM 765 N N . ARG A 1 100 ? -11.854 -11.175 4.563 1.00 92.50 100 ARG A N 1
ATOM 766 C CA . ARG A 1 100 ? -11.377 -10.037 3.775 1.00 92.50 100 ARG A CA 1
ATOM 767 C C . ARG A 1 100 ? -12.069 -9.999 2.422 1.00 92.50 100 ARG A C 1
ATOM 769 O O . ARG A 1 100 ? -12.437 -11.039 1.876 1.00 92.50 100 ARG A O 1
ATOM 776 N N . HIS A 1 101 ? -12.189 -8.801 1.870 1.00 95.19 101 HIS A N 1
ATOM 777 C CA . HIS A 1 101 ? -12.697 -8.586 0.523 1.00 95.19 101 HIS A CA 1
ATOM 778 C C . HIS A 1 101 ? -11.526 -8.254 -0.400 1.00 95.19 101 HIS A C 1
ATOM 780 O O . HIS A 1 101 ? -10.924 -7.193 -0.279 1.00 95.19 101 HIS A O 1
ATOM 786 N N . MET A 1 102 ? -11.189 -9.175 -1.304 1.00 95.19 102 MET A N 1
ATOM 787 C CA . MET A 1 102 ? -10.168 -8.942 -2.324 1.00 95.19 102 MET A CA 1
ATOM 788 C C . MET A 1 102 ? -10.796 -8.224 -3.519 1.00 95.19 102 MET A C 1
ATOM 790 O O . MET A 1 102 ? -11.739 -8.736 -4.123 1.00 95.19 102 MET A O 1
ATOM 794 N N . LEU A 1 103 ? -10.252 -7.062 -3.882 1.00 96.75 103 LEU A N 1
ATOM 795 C CA . LEU A 1 103 ? -10.559 -6.411 -5.152 1.00 96.75 103 LEU A CA 1
ATOM 796 C C . LEU A 1 103 ? -9.741 -7.103 -6.245 1.00 96.75 103 LEU A C 1
ATOM 798 O O . LEU A 1 103 ? -8.519 -6.995 -6.277 1.00 96.75 103 LEU A O 1
ATOM 802 N N . ASN A 1 104 ? -10.409 -7.869 -7.102 1.00 96.88 104 ASN A N 1
ATOM 803 C CA . ASN A 1 104 ? -9.760 -8.832 -7.990 1.00 96.88 104 ASN A CA 1
ATOM 804 C C . ASN A 1 104 ? -9.634 -8.369 -9.453 1.00 96.88 104 ASN A C 1
ATOM 806 O O . ASN A 1 104 ? -9.255 -9.161 -10.315 1.00 96.88 104 ASN A O 1
ATOM 810 N N . ILE A 1 105 ? -9.948 -7.106 -9.749 1.00 97.88 105 ILE A N 1
ATOM 811 C CA . ILE A 1 105 ? -9.797 -6.513 -11.082 1.00 97.88 105 ILE A CA 1
ATOM 812 C C . ILE A 1 105 ? -8.754 -5.397 -11.002 1.00 97.88 105 ILE A C 1
ATOM 814 O O . ILE A 1 105 ? -8.935 -4.431 -10.260 1.00 97.88 105 ILE A O 1
ATOM 818 N N . GLN A 1 106 ? 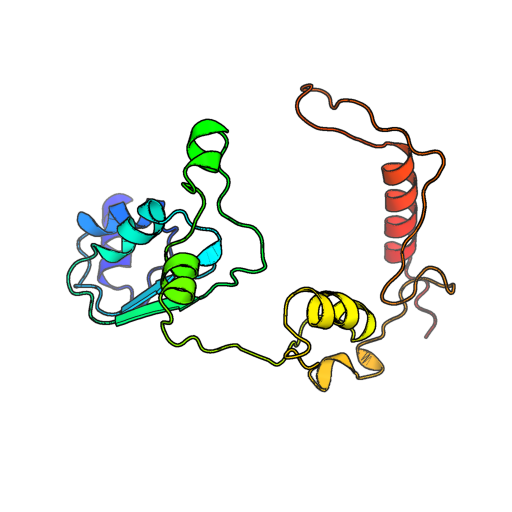-7.670 -5.514 -11.770 1.00 96.94 106 GLN A N 1
ATOM 819 C CA . GLN A 1 106 ? -6.634 -4.491 -11.870 1.00 96.94 106 GLN A CA 1
ATOM 820 C C . GLN A 1 106 ? -6.880 -3.593 -13.090 1.00 96.94 106 GLN A C 1
ATOM 822 O O . GLN A 1 106 ? -7.173 -4.064 -14.191 1.00 96.94 106 GLN A O 1
ATOM 827 N N . TYR A 1 107 ? -6.747 -2.286 -12.876 1.00 96.75 107 TYR A N 1
ATOM 828 C CA . TYR A 1 107 ? -7.002 -1.242 -13.875 1.00 96.75 107 TYR A CA 1
ATOM 829 C C . TYR A 1 107 ? -5.739 -0.438 -14.226 1.00 96.75 107 TYR A C 1
ATOM 831 O O . TYR A 1 107 ? -5.828 0.576 -14.915 1.00 96.75 107 TYR A O 1
ATOM 839 N N . ARG A 1 108 ? -4.569 -0.826 -13.697 1.00 95.12 108 ARG A N 1
ATOM 840 C CA . ARG A 1 108 ? -3.367 0.018 -13.702 1.00 95.12 108 ARG A CA 1
ATOM 841 C C . ARG A 1 108 ? -2.356 -0.347 -14.768 1.00 95.12 108 ARG A C 1
ATOM 843 O O . ARG A 1 108 ? -1.698 0.579 -15.221 1.00 95.12 108 ARG A O 1
ATOM 850 N N . MET 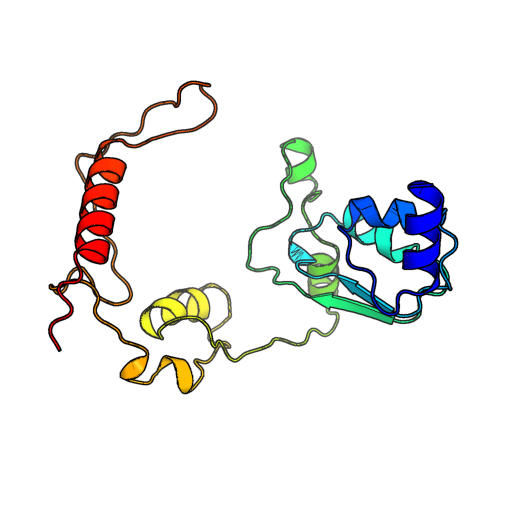A 1 109 ? -2.151 -1.626 -15.072 1.00 94.62 109 MET A N 1
ATOM 851 C CA . MET A 1 109 ? -0.975 -2.098 -15.815 1.00 94.62 109 MET A CA 1
ATOM 852 C C . MET A 1 109 ? -1.346 -3.014 -16.982 1.00 94.62 109 MET A C 1
ATOM 854 O O . MET A 1 109 ? -2.391 -3.659 -16.964 1.00 94.62 109 MET A O 1
ATOM 858 N N . HIS A 1 110 ? -0.471 -3.092 -17.987 1.00 94.56 110 HIS A N 1
ATOM 859 C CA . HIS A 1 110 ? -0.639 -4.001 -19.123 1.00 94.56 110 HIS A CA 1
ATOM 860 C C . HIS A 1 110 ? -0.618 -5.476 -18.659 1.00 94.56 110 HIS A C 1
ATOM 862 O O . HIS A 1 110 ? 0.179 -5.794 -17.768 1.00 94.56 110 HIS A O 1
ATOM 868 N N . PRO A 1 111 ? -1.396 -6.393 -19.277 1.00 95.00 111 PRO A N 1
ATOM 869 C CA . PRO A 1 111 ? -1.414 -7.819 -18.930 1.00 95.00 111 PRO A CA 1
ATOM 870 C C . PRO A 1 111 ? -0.040 -8.500 -18.834 1.00 95.00 111 PRO A C 1
ATOM 872 O O . PRO A 1 111 ? 0.171 -9.380 -18.007 1.00 95.00 111 PRO A O 1
ATOM 875 N N . SER A 1 112 ? 0.942 -8.077 -19.639 1.00 93.56 112 SER A N 1
ATOM 876 C CA . SER A 1 112 ? 2.306 -8.627 -19.554 1.00 93.56 112 SER A CA 1
ATOM 877 C C . SER A 1 112 ? 3.023 -8.286 -18.242 1.00 93.56 112 SER A C 1
ATOM 879 O O . SER A 1 112 ? 3.896 -9.037 -17.822 1.00 93.56 112 SER A O 1
ATOM 881 N N . ILE A 1 113 ? 2.675 -7.158 -17.611 1.00 95.25 113 ILE A N 1
ATOM 882 C CA . ILE A 1 113 ? 3.220 -6.730 -16.317 1.00 95.25 113 ILE A CA 1
ATOM 883 C C . ILE A 1 113 ? 2.467 -7.437 -15.185 1.00 95.25 113 ILE A C 1
ATOM 885 O O . ILE A 1 113 ? 3.104 -7.909 -14.248 1.00 95.25 113 ILE A O 1
ATOM 889 N N . SER A 1 114 ? 1.132 -7.533 -15.264 1.00 96.31 114 SER A N 1
ATOM 890 C CA . SER A 1 114 ? 0.305 -8.144 -14.209 1.00 96.31 114 SER A CA 1
ATOM 891 C C . SER A 1 114 ? 0.456 -9.661 -14.115 1.00 96.31 114 SER A C 1
ATOM 893 O O . SER A 1 114 ? 0.235 -10.216 -13.038 1.00 96.31 114 SER A O 1
ATOM 895 N N . LEU A 1 115 ? 0.877 -10.321 -15.200 1.00 95.81 115 LEU A N 1
ATOM 896 C CA . LEU A 1 115 ? 1.025 -11.773 -15.278 1.00 95.81 115 LEU A CA 1
ATOM 897 C C . LEU A 1 115 ? 1.884 -12.349 -14.144 1.00 95.81 115 LEU A C 1
ATOM 899 O O . LEU A 1 115 ? 1.457 -13.283 -13.465 1.00 95.81 115 LEU A O 1
ATOM 903 N N . PHE A 1 116 ? 3.082 -11.795 -13.926 1.00 96.19 116 PHE A N 1
ATOM 904 C CA . PHE A 1 116 ? 3.994 -12.307 -12.902 1.00 96.19 116 PHE A CA 1
ATOM 905 C C . PHE A 1 116 ? 3.461 -12.072 -11.478 1.00 96.19 116 PHE A C 1
ATOM 907 O O . PHE A 1 116 ? 3.314 -13.058 -10.756 1.00 96.19 116 PHE A O 1
ATOM 914 N N . PRO A 1 117 ? 3.091 -10.839 -11.063 1.00 96.50 117 PRO A N 1
ATOM 915 C CA . PRO A 1 117 ? 2.547 -10.615 -9.729 1.00 96.50 117 PRO A CA 1
ATOM 916 C C . PRO A 1 117 ? 1.284 -11.431 -9.445 1.00 96.50 117 PRO A C 1
ATOM 918 O O . PRO A 1 117 ? 1.156 -11.985 -8.357 1.00 96.50 117 PRO A O 1
ATOM 921 N N . CYS A 1 118 ? 0.370 -11.539 -10.418 1.00 96.81 118 CYS A N 1
ATOM 922 C CA . CYS A 1 118 ? -0.872 -12.302 -10.280 1.00 96.81 118 CYS A CA 1
ATOM 923 C C . CYS A 1 118 ? -0.603 -13.772 -9.935 1.00 96.81 118 CYS A C 1
ATOM 925 O O . CYS A 1 118 ? -1.194 -14.306 -8.993 1.00 96.81 118 CYS A O 1
ATOM 927 N N . LYS A 1 119 ? 0.327 -14.398 -10.663 1.00 97.06 119 LYS A N 1
ATOM 928 C CA . LYS A 1 119 ? 0.715 -15.790 -10.443 1.00 97.06 119 LYS A CA 1
ATOM 929 C C . LYS A 1 119 ? 1.481 -15.985 -9.134 1.00 97.06 119 LYS A C 1
ATOM 931 O O . LYS A 1 119 ? 1.181 -16.918 -8.400 1.00 97.06 119 LYS A O 1
ATOM 936 N N . GLU A 1 120 ? 2.455 -15.123 -8.853 1.00 97.44 120 GLU A N 1
ATOM 937 C CA . GLU A 1 120 ? 3.391 -15.325 -7.741 1.00 97.44 120 GLU A CA 1
ATOM 938 C C . GLU A 1 120 ? 2.790 -14.965 -6.374 1.00 97.44 120 GLU A C 1
ATOM 940 O O . GLU A 1 120 ? 3.053 -15.640 -5.382 1.00 97.44 120 GLU A O 1
ATOM 945 N N . PHE A 1 121 ? 1.970 -13.912 -6.300 1.00 96.19 121 PHE A N 1
ATOM 946 C CA . PHE A 1 121 ? 1.533 -13.350 -5.014 1.00 96.19 121 PHE A CA 1
ATOM 947 C C . PHE A 1 121 ? 0.036 -13.516 -4.734 1.00 96.19 121 PHE A C 1
ATOM 949 O O . PHE A 1 121 ? -0.379 -13.470 -3.571 1.00 96.19 121 PHE A O 1
ATOM 956 N N . TYR A 1 122 ? -0.778 -13.719 -5.775 1.00 96.12 122 TYR A N 1
ATOM 957 C CA . TYR A 1 122 ? -2.239 -13.642 -5.676 1.00 96.12 122 TYR A CA 1
ATOM 958 C C . TYR A 1 122 ? -2.973 -14.911 -6.128 1.00 96.12 122 TYR A C 1
ATOM 960 O O . TYR A 1 122 ? -4.180 -14.850 -6.359 1.00 96.12 122 TYR A O 1
ATOM 968 N N . ASP A 1 123 ? -2.288 -16.055 -6.222 1.00 95.50 123 ASP A N 1
ATOM 969 C CA . ASP A 1 123 ? -2.869 -17.357 -6.595 1.00 95.50 123 ASP A CA 1
ATOM 970 C C . ASP A 1 123 ? -3.712 -17.303 -7.886 1.00 95.50 123 ASP A C 1
ATOM 972 O O . ASP A 1 123 ? -4.784 -17.906 -7.961 1.00 95.50 123 ASP A O 1
ATOM 976 N N . GLU A 1 124 ? -3.293 -16.501 -8.869 1.00 96.44 124 GLU A N 1
ATOM 977 C CA . GLU A 1 124 ? -4.020 -16.297 -10.132 1.00 96.44 124 GLU A CA 1
ATOM 978 C C . GLU A 1 124 ? -5.439 -15.703 -9.970 1.00 96.44 124 GLU A C 1
ATOM 980 O O . GLU A 1 124 ? -6.278 -15.794 -10.866 1.00 96.44 124 GLU A O 1
ATOM 985 N N . LYS A 1 125 ? -5.729 -15.057 -8.830 1.00 96.44 125 LYS A N 1
ATOM 986 C CA . LYS A 1 125 ? -7.046 -14.457 -8.542 1.00 96.44 125 LYS A CA 1
ATOM 987 C C . LYS A 1 125 ? -7.214 -13.040 -9.086 1.00 96.44 125 LYS A C 1
ATOM 989 O O . LYS A 1 125 ? -8.336 -12.543 -9.062 1.00 96.44 125 LYS A O 1
ATOM 994 N N . LEU A 1 126 ? -6.152 -12.370 -9.542 1.00 96.88 126 LEU A N 1
ATOM 995 C CA . LEU A 1 126 ? -6.265 -11.054 -10.183 1.00 96.88 126 LEU A CA 1
ATOM 996 C C . LEU A 1 126 ? -6.624 -11.197 -11.665 1.00 96.88 126 LEU A C 1
ATOM 998 O O . LEU A 1 126 ? -6.102 -12.050 -12.376 1.00 96.88 126 LEU A O 1
ATOM 1002 N N . SER A 1 127 ? -7.477 -10.300 -12.145 1.00 97.31 127 SER A N 1
ATOM 1003 C CA . SER A 1 127 ? -7.900 -10.218 -13.539 1.00 97.31 127 SER A CA 1
ATOM 1004 C C . SER A 1 127 ? -7.686 -8.815 -14.097 1.00 97.31 127 SER A C 1
ATOM 1006 O O . SER A 1 127 ? -7.780 -7.819 -13.383 1.00 97.31 127 SER A O 1
ATOM 1008 N N . ASP A 1 128 ? -7.388 -8.728 -15.387 1.00 97.75 128 ASP A N 1
ATOM 1009 C CA . ASP A 1 128 ? -7.146 -7.454 -16.061 1.00 97.75 128 ASP A CA 1
ATOM 1010 C C . ASP A 1 128 ? -8.457 -6.847 -16.581 1.00 97.75 128 ASP A C 1
ATOM 1012 O O . ASP A 1 128 ? -9.214 -7.506 -17.312 1.00 97.75 128 ASP A O 1
ATOM 1016 N N . ALA A 1 129 ? -8.700 -5.575 -16.254 1.00 97.38 129 ALA A N 1
ATOM 1017 C CA . ALA A 1 129 ? -9.839 -4.818 -16.763 1.00 97.38 129 ALA A CA 1
ATOM 1018 C C . ALA A 1 129 ? -9.803 -4.676 -18.302 1.00 97.38 129 ALA A C 1
ATOM 1020 O O . ALA A 1 129 ? -8.723 -4.650 -18.893 1.00 97.38 129 ALA A O 1
ATOM 1021 N N . PRO A 1 130 ? -10.955 -4.499 -18.979 1.00 95.69 130 PRO A N 1
ATOM 1022 C CA . PRO A 1 130 ? -10.978 -4.245 -20.423 1.00 95.69 130 PRO A CA 1
ATOM 1023 C C . PRO A 1 130 ? -10.105 -3.054 -20.844 1.00 95.69 130 PRO A C 1
ATOM 1025 O O . PRO A 1 130 ? -9.356 -3.161 -21.809 1.00 95.69 130 PRO A O 1
ATOM 1028 N N . ALA A 1 131 ? -10.112 -1.975 -20.052 1.00 94.50 131 ALA A N 1
ATOM 1029 C CA . ALA A 1 131 ? -9.377 -0.741 -20.334 1.00 94.50 131 ALA A CA 1
ATOM 1030 C C . ALA A 1 131 ? -7.855 -0.925 -20.504 1.00 94.50 131 ALA A C 1
ATOM 1032 O O . ALA A 1 131 ? -7.233 -0.161 -21.233 1.00 94.50 131 ALA A O 1
ATOM 1033 N N . VAL A 1 132 ? -7.248 -1.931 -19.859 1.00 93.88 132 VAL A N 1
ATOM 1034 C CA . VAL A 1 132 ? -5.796 -2.190 -19.963 1.00 93.88 132 VAL A CA 1
ATOM 1035 C C . VAL A 1 132 ? -5.429 -3.177 -21.079 1.00 93.88 132 VAL A C 1
ATOM 1037 O O . VAL A 1 132 ? -4.250 -3.430 -21.322 1.00 93.88 132 VAL A O 1
ATOM 1040 N N . LYS A 1 133 ? -6.434 -3.763 -21.743 1.00 92.44 133 LYS A N 1
ATOM 1041 C CA . LYS A 1 133 ? -6.271 -4.703 -22.866 1.00 92.44 133 LYS A CA 1
ATOM 1042 C C . LYS A 1 133 ? -6.434 -4.027 -24.224 1.00 92.44 133 LYS A C 1
ATOM 1044 O O . LYS A 1 133 ? -6.127 -4.635 -25.246 1.00 92.44 133 LYS A O 1
ATOM 1049 N N . GLU A 1 134 ? -6.953 -2.803 -24.250 1.00 90.00 134 GLU A N 1
ATOM 1050 C CA . GLU A 1 134 ? -7.160 -2.063 -25.488 1.00 90.00 134 GLU A CA 1
ATOM 1051 C C . GLU A 1 134 ? -5.831 -1.700 -26.161 1.00 90.00 134 GLU A C 1
ATOM 1053 O O . GLU A 1 134 ? -4.831 -1.405 -25.509 1.00 90.00 134 GLU A O 1
ATOM 1058 N N . VAL A 1 135 ? -5.829 -1.645 -27.494 1.00 80.62 135 VAL A N 1
ATOM 1059 C CA . VAL A 1 135 ? -4.647 -1.237 -28.276 1.00 80.62 135 VAL A CA 1
ATOM 1060 C C . VAL A 1 135 ? -4.199 0.184 -27.910 1.00 80.62 135 VAL A C 1
ATOM 1062 O O . VAL A 1 135 ? -3.006 0.460 -27.850 1.00 80.62 135 VAL A O 1
ATOM 1065 N N . SER A 1 136 ? -5.150 1.065 -27.589 1.00 81.44 136 SER A N 1
ATOM 1066 C CA . SER A 1 136 ? -4.920 2.444 -27.130 1.00 81.44 136 SER A CA 1
ATOM 1067 C C . SER A 1 136 ? -4.078 2.531 -25.849 1.00 81.44 136 SER A C 1
ATOM 1069 O O . SER A 1 136 ? -3.396 3.536 -25.619 1.00 81.44 136 SER A O 1
ATOM 1071 N N . TYR A 1 137 ? -4.121 1.481 -25.027 1.00 83.31 137 TYR A N 1
ATOM 1072 C CA . TYR A 1 137 ? -3.361 1.348 -23.794 1.00 83.31 137 TYR A CA 1
ATOM 1073 C C . TYR A 1 137 ? -1.901 0.945 -24.072 1.00 83.31 137 TYR A C 1
ATOM 1075 O O . TYR A 1 137 ? -0.984 1.364 -23.364 1.00 83.31 137 TYR A O 1
ATOM 1083 N N . ASN A 1 138 ? -1.666 0.213 -25.164 1.00 78.12 138 ASN A N 1
ATOM 1084 C CA . ASN A 1 138 ? -0.351 -0.213 -25.641 1.00 78.12 138 ASN A CA 1
ATOM 1085 C C . ASN A 1 138 ? 0.348 0.860 -26.479 1.00 78.12 138 ASN A C 1
ATOM 1087 O O . ASN A 1 138 ? 0.599 0.699 -27.674 1.00 78.12 138 ASN A O 1
ATOM 1091 N N . LYS A 1 139 ? 0.692 1.976 -25.834 1.00 78.12 139 LYS A N 1
ATOM 1092 C CA . LYS A 1 139 ? 1.484 3.032 -26.469 1.00 78.12 139 LYS A CA 1
ATOM 1093 C C . LYS A 1 139 ? 2.957 2.634 -26.503 1.00 78.12 139 LYS A C 1
ATOM 1095 O O . LYS A 1 139 ? 3.611 2.560 -25.464 1.00 78.12 139 LYS A O 1
ATOM 1100 N N . LEU A 1 140 ? 3.485 2.408 -27.702 1.00 78.44 140 LEU A N 1
ATOM 1101 C CA . LEU A 1 140 ? 4.919 2.239 -27.919 1.00 78.44 140 LEU A CA 1
ATOM 1102 C C . LEU A 1 140 ? 5.572 3.620 -27.981 1.00 78.44 140 LEU A C 1
ATOM 1104 O O . LEU A 1 140 ? 5.391 4.365 -28.939 1.00 78.44 140 LEU A O 1
ATOM 1108 N N . PHE A 1 141 ? 6.310 3.972 -26.932 1.00 81.69 141 PHE A N 1
ATOM 1109 C CA . PHE A 1 141 ? 7.007 5.260 -26.848 1.00 81.69 141 PHE A CA 1
ATOM 1110 C C . PHE A 1 141 ? 8.437 5.211 -27.400 1.00 81.69 141 PHE A C 1
ATOM 1112 O O . PHE A 1 141 ? 9.032 6.254 -27.658 1.00 81.69 141 PHE A O 1
ATOM 1119 N N . LEU A 1 142 ? 9.001 4.011 -27.545 1.00 85.00 142 LEU A N 1
ATOM 1120 C CA . LEU A 1 142 ? 10.350 3.764 -28.047 1.00 85.00 142 LEU A CA 1
ATOM 1121 C C . LEU A 1 142 ? 10.302 2.653 -29.099 1.00 85.00 142 LEU A C 1
ATOM 1123 O O . LEU A 1 142 ? 9.513 1.717 -28.985 1.00 85.00 142 LEU A O 1
ATOM 1127 N N . VAL A 1 143 ? 11.161 2.759 -30.114 1.00 82.50 143 VAL A N 1
ATOM 1128 C CA . VAL A 1 14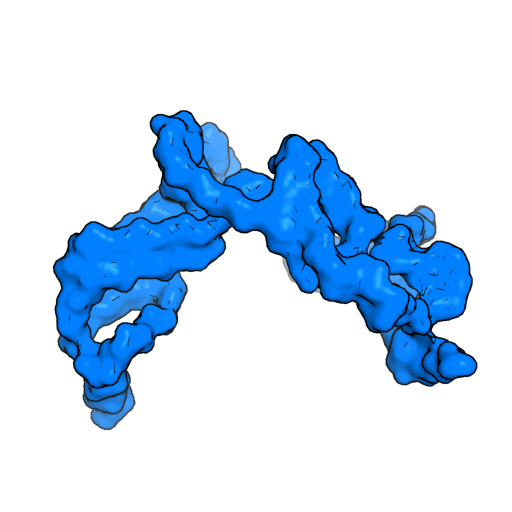3 ? 11.244 1.789 -31.213 1.00 82.50 143 VAL A CA 1
ATOM 1129 C C . VAL A 1 143 ? 12.192 0.649 -30.847 1.00 82.50 143 VAL A C 1
ATOM 1131 O O . VAL A 1 143 ? 13.335 0.891 -30.460 1.00 82.50 143 VAL A O 1
ATOM 1134 N N . GLY A 1 144 ? 11.733 -0.588 -31.039 1.00 82.88 144 GLY A N 1
ATOM 1135 C CA . GLY A 1 144 ? 12.530 -1.808 -30.908 1.00 82.88 144 GLY A CA 1
ATOM 1136 C C . GLY A 1 144 ? 11.965 -2.787 -29.881 1.00 82.88 144 GLY A C 1
ATOM 1137 O O . GLY A 1 144 ? 11.412 -2.384 -28.859 1.00 82.88 144 GLY A O 1
ATOM 1138 N N . ASP A 1 145 ? 12.157 -4.083 -30.134 1.00 81.88 145 ASP A N 1
ATOM 1139 C CA . ASP A 1 145 ? 11.583 -5.178 -29.332 1.00 81.88 145 ASP A CA 1
ATOM 1140 C C . ASP A 1 145 ? 12.002 -5.134 -27.855 1.00 81.88 145 ASP A C 1
ATOM 1142 O O . ASP A 1 145 ? 11.271 -5.578 -26.970 1.00 81.88 145 ASP A O 1
ATOM 1146 N N . MET A 1 146 ? 13.162 -4.538 -27.568 1.00 85.88 146 MET A N 1
ATOM 1147 C CA . MET A 1 146 ? 13.664 -4.352 -26.205 1.00 85.88 146 MET A CA 1
ATOM 1148 C C . MET A 1 146 ? 12.873 -3.331 -25.366 1.00 85.88 146 MET A C 1
ATOM 1150 O O . MET A 1 146 ? 13.126 -3.224 -24.167 1.00 85.88 146 MET A O 1
ATOM 1154 N N . TYR A 1 147 ? 11.956 -2.571 -25.976 1.00 86.94 147 TYR A N 1
ATOM 1155 C CA . TYR A 1 147 ? 11.137 -1.546 -25.320 1.00 86.94 147 TYR A CA 1
ATOM 1156 C C . TYR A 1 147 ? 9.644 -1.895 -25.299 1.00 86.94 147 TYR A C 1
ATOM 1158 O O . TYR A 1 147 ? 8.789 -1.008 -25.277 1.00 86.94 147 TYR A O 1
ATOM 1166 N N . SER A 1 148 ? 9.319 -3.189 -25.297 1.00 86.19 148 SER A N 1
ATOM 1167 C CA . SER A 1 148 ? 7.946 -3.651 -25.082 1.00 86.19 148 SER A CA 1
ATOM 1168 C C . SER A 1 148 ? 7.397 -3.202 -23.715 1.00 86.19 148 SER A C 1
ATOM 1170 O O . SER A 1 148 ? 8.160 -2.801 -22.830 1.00 86.19 148 SER A O 1
ATOM 1172 N N . SER A 1 149 ? 6.081 -3.340 -23.505 1.00 86.62 149 SER A N 1
ATOM 1173 C CA . SER A 1 149 ? 5.386 -2.960 -22.261 1.00 86.62 149 SER A CA 1
ATOM 1174 C C . SER A 1 149 ? 6.003 -3.551 -20.984 1.00 86.62 149 SER A C 1
ATOM 1176 O O . SER A 1 149 ? 5.811 -2.997 -19.904 1.00 86.62 149 SER A O 1
ATOM 1178 N N . TYR A 1 150 ? 6.746 -4.660 -21.079 1.00 89.81 150 TYR A N 1
ATOM 1179 C CA . TYR A 1 150 ? 7.531 -5.209 -19.977 1.00 89.81 150 TYR A CA 1
ATOM 1180 C C . TYR A 1 150 ? 8.830 -5.835 -20.495 1.00 89.81 150 TYR A C 1
ATOM 1182 O O . TYR A 1 150 ? 8.793 -6.832 -21.210 1.00 89.81 150 TYR A O 1
ATOM 1190 N N . SER A 1 151 ? 9.979 -5.260 -20.128 1.00 90.56 151 SER A N 1
ATOM 1191 C CA . SER A 1 151 ? 11.296 -5.709 -20.601 1.00 90.56 151 SER A CA 1
ATOM 1192 C C . SER A 1 151 ? 12.336 -5.655 -19.481 1.00 90.56 151 SER A C 1
ATOM 1194 O O . SER A 1 151 ? 12.355 -4.712 -18.690 1.00 90.56 151 SER A O 1
ATOM 1196 N N . PHE A 1 152 ? 13.232 -6.645 -19.433 1.00 92.25 152 PHE A N 1
ATOM 1197 C CA . PHE A 1 152 ? 14.391 -6.644 -18.538 1.00 92.25 152 PHE A CA 1
ATOM 1198 C C . PHE A 1 152 ? 15.659 -6.321 -19.332 1.00 92.25 152 PHE A C 1
ATOM 1200 O O . PHE A 1 152 ? 16.053 -7.077 -20.221 1.00 92.25 152 PHE A O 1
ATOM 1207 N N . ILE A 1 153 ? 16.307 -5.198 -19.018 1.00 92.25 153 ILE A N 1
ATOM 1208 C CA . ILE A 1 153 ? 17.480 -4.710 -19.753 1.00 92.25 153 ILE A CA 1
ATOM 1209 C C . ILE A 1 153 ? 18.724 -4.940 -18.901 1.00 92.25 153 ILE A C 1
ATOM 1211 O O . ILE A 1 153 ? 18.994 -4.220 -17.943 1.00 92.25 153 ILE A O 1
ATOM 1215 N N . ASN A 1 154 ? 19.492 -5.966 -19.257 1.00 93.38 154 ASN A N 1
ATOM 1216 C CA . ASN A 1 154 ? 20.697 -6.343 -18.528 1.00 93.38 154 ASN A CA 1
ATOM 1217 C C . ASN A 1 154 ? 21.867 -5.376 -18.805 1.00 93.38 154 ASN A C 1
ATOM 1219 O O . ASN A 1 154 ? 22.382 -5.321 -19.924 1.00 93.38 154 ASN A O 1
ATOM 1223 N N . ILE A 1 155 ? 22.350 -4.673 -17.774 1.00 93.81 155 ILE A N 1
ATOM 1224 C CA . ILE A 1 155 ? 23.505 -3.761 -17.854 1.00 93.81 155 ILE A CA 1
ATOM 1225 C C . ILE A 1 155 ? 24.760 -4.443 -17.295 1.00 93.81 155 ILE A C 1
ATOM 1227 O O . ILE A 1 155 ? 25.273 -4.100 -16.232 1.00 93.81 155 ILE A O 1
ATOM 1231 N N . ALA A 1 156 ? 25.301 -5.401 -18.051 1.00 91.25 156 ALA A N 1
ATOM 1232 C CA . ALA A 1 156 ? 26.391 -6.279 -17.601 1.00 91.25 156 ALA A CA 1
ATOM 1233 C C . ALA A 1 156 ? 27.690 -5.560 -17.169 1.00 91.25 156 ALA A C 1
ATOM 1235 O O . ALA A 1 156 ? 28.489 -6.113 -16.419 1.00 91.25 156 ALA A O 1
ATOM 1236 N N . LYS A 1 157 ? 27.932 -4.330 -17.646 1.00 91.38 157 LYS A N 1
ATOM 1237 C CA . LYS A 1 157 ? 29.126 -3.530 -17.298 1.00 91.38 157 LYS A CA 1
ATOM 1238 C C . LYS A 1 157 ? 28.912 -2.605 -16.092 1.00 91.38 157 LYS A C 1
ATOM 1240 O O . LYS A 1 157 ? 29.827 -1.868 -15.723 1.00 91.38 157 LYS A O 1
ATOM 1245 N N . GLY A 1 158 ? 27.715 -2.610 -15.508 1.00 90.44 158 GLY A N 1
ATOM 1246 C CA . GLY A 1 158 ? 27.381 -1.838 -14.322 1.00 90.44 158 GLY A CA 1
ATOM 1247 C C . GLY A 1 158 ? 28.154 -2.307 -13.093 1.00 90.44 158 GLY A C 1
ATOM 1248 O O . GLY A 1 158 ? 28.374 -3.498 -12.899 1.00 90.44 158 GLY A O 1
ATOM 1249 N N . LYS A 1 159 ? 28.597 -1.356 -12.269 1.00 92.81 159 LYS A N 1
ATOM 1250 C CA . LYS A 1 159 ? 29.214 -1.640 -10.969 1.00 92.81 159 LYS A CA 1
ATOM 1251 C C . LYS A 1 159 ? 28.664 -0.675 -9.936 1.00 92.81 159 LYS A C 1
ATOM 1253 O O . LYS A 1 159 ? 28.741 0.543 -10.122 1.00 92.81 159 LYS A O 1
ATOM 1258 N N . GLU A 1 160 ? 28.152 -1.231 -8.850 1.00 94.44 160 GLU A N 1
ATOM 1259 C CA . GLU A 1 160 ? 27.661 -0.464 -7.714 1.00 94.44 160 GLU A CA 1
ATOM 1260 C C . GLU A 1 160 ? 28.816 0.229 -6.984 1.00 94.44 160 GLU A C 1
ATOM 1262 O O . GLU A 1 160 ? 29.924 -0.297 -6.850 1.00 94.44 160 GLU A O 1
ATOM 1267 N N . LYS A 1 161 ? 28.559 1.452 -6.525 1.00 93.00 161 LYS A N 1
ATOM 1268 C CA . LYS A 1 161 ? 29.471 2.264 -5.719 1.00 93.00 161 LYS A CA 1
ATOM 1269 C C . LYS A 1 161 ? 28.693 2.888 -4.568 1.00 93.00 161 LYS A C 1
ATOM 1271 O O . LYS A 1 161 ? 27.523 3.229 -4.727 1.00 93.00 161 LYS A O 1
ATOM 1276 N N . LEU A 1 162 ? 29.355 3.104 -3.435 1.00 91.31 162 LEU A N 1
ATOM 1277 C CA . LEU A 1 162 ? 28.770 3.848 -2.321 1.00 91.31 162 LEU A CA 1
ATOM 1278 C C . LEU A 1 162 ? 28.464 5.299 -2.731 1.00 91.31 162 LEU A C 1
ATOM 1280 O O . LEU A 1 162 ? 29.233 5.958 -3.441 1.00 91.31 162 LEU A O 1
ATOM 1284 N N . GLY A 1 163 ? 27.304 5.783 -2.298 1.00 82.69 163 GLY A N 1
ATOM 1285 C CA . GLY A 1 163 ? 26.881 7.171 -2.425 1.00 82.69 163 GLY A CA 1
ATOM 1286 C C . GLY A 1 163 ? 27.684 8.107 -1.518 1.00 82.69 163 GLY A C 1
ATOM 1287 O O . GLY A 1 163 ? 28.479 7.673 -0.687 1.00 82.69 163 GLY A O 1
ATOM 1288 N N . HIS A 1 164 ? 27.449 9.414 -1.658 1.00 73.81 164 HIS A N 1
ATOM 1289 C CA . HIS A 1 164 ? 28.242 10.447 -0.980 1.00 73.81 164 HIS A CA 1
ATOM 1290 C C . HIS A 1 164 ? 28.211 10.340 0.557 1.00 73.81 164 HIS A C 1
ATOM 1292 O O . HIS A 1 164 ? 29.204 10.636 1.208 1.00 73.81 164 HIS A O 1
ATOM 1298 N N . CYS A 1 165 ? 27.102 9.849 1.120 1.00 77.38 165 CYS A N 1
ATOM 1299 C CA . CYS A 1 165 ? 26.913 9.676 2.563 1.00 77.38 165 CYS A CA 1
ATOM 1300 C C . CYS A 1 165 ? 27.168 8.237 3.058 1.00 77.38 165 CYS A C 1
ATOM 1302 O O . CYS A 1 165 ? 26.855 7.932 4.203 1.00 77.38 165 CYS A O 1
ATOM 1304 N N . GLY A 1 166 ? 27.656 7.324 2.205 1.00 78.75 166 GLY A N 1
ATOM 1305 C CA . GLY A 1 166 ? 28.011 5.946 2.586 1.00 78.75 166 GLY A CA 1
ATOM 1306 C C . GLY A 1 166 ? 26.852 5.015 2.988 1.00 78.75 166 GLY A C 1
ATOM 1307 O O . GLY A 1 166 ? 27.098 3.861 3.312 1.00 78.75 166 GLY A O 1
ATOM 1308 N N . GLN A 1 167 ? 25.601 5.484 2.964 1.00 83.25 167 GLN A N 1
ATOM 1309 C CA . GLN A 1 167 ? 24.420 4.716 3.401 1.00 83.25 167 GLN A CA 1
ATOM 1310 C C . GLN A 1 167 ? 23.570 4.150 2.251 1.00 83.25 167 GLN A C 1
ATOM 1312 O O . GLN A 1 167 ? 22.622 3.411 2.495 1.00 83.25 167 GLN A O 1
ATOM 1317 N N . SER A 1 168 ? 23.878 4.505 1.003 1.00 90.19 168 SER A N 1
ATOM 1318 C CA . SER A 1 168 ? 23.128 4.081 -0.185 1.00 90.19 168 SER A CA 1
ATOM 1319 C C . SER A 1 168 ? 24.087 3.736 -1.325 1.00 90.19 168 SER A C 1
ATOM 1321 O O . SER A 1 168 ? 25.231 4.199 -1.333 1.00 90.19 168 SER A O 1
ATOM 1323 N N . LEU A 1 169 ? 23.633 2.917 -2.270 1.00 93.31 169 LEU A N 1
ATOM 1324 C CA . LEU A 1 169 ? 24.397 2.463 -3.431 1.00 93.31 169 LEU A CA 1
ATOM 1325 C C . LEU A 1 169 ? 23.952 3.222 -4.685 1.00 93.31 169 LEU A C 1
ATOM 1327 O O . LEU A 1 169 ? 22.818 3.682 -4.787 1.00 93.31 169 LEU A O 1
ATOM 1331 N N . LYS A 1 170 ? 24.859 3.360 -5.651 1.00 93.88 170 LYS A N 1
ATOM 1332 C CA . LYS A 1 170 ? 24.567 3.910 -6.978 1.00 93.88 170 LYS A CA 1
ATOM 1333 C C . LYS A 1 170 ? 25.320 3.155 -8.065 1.00 93.88 170 LYS A C 1
ATOM 1335 O O . LYS A 1 170 ? 26.475 2.780 -7.869 1.00 93.88 170 LYS A O 1
ATOM 1340 N N . ASN A 1 171 ? 24.716 3.037 -9.242 1.00 95.19 171 ASN A N 1
ATOM 1341 C CA . ASN A 1 171 ? 25.358 2.496 -10.436 1.00 95.19 171 ASN A CA 1
ATOM 1342 C C . ASN A 1 171 ? 25.330 3.538 -11.563 1.00 95.19 171 ASN A C 1
ATOM 1344 O O . ASN A 1 171 ? 24.298 3.799 -12.172 1.00 95.19 171 ASN A O 1
ATOM 1348 N N . MET A 1 172 ? 26.480 4.154 -11.852 1.00 95.12 172 MET A N 1
ATOM 1349 C CA . MET A 1 172 ? 26.547 5.237 -12.845 1.00 95.12 172 MET A CA 1
ATOM 1350 C C . MET A 1 172 ? 26.341 4.757 -14.288 1.00 95.12 172 MET A C 1
ATOM 1352 O O . MET A 1 172 ? 25.991 5.567 -15.143 1.00 95.12 172 MET A O 1
ATOM 1356 N N . VAL A 1 173 ? 26.554 3.466 -14.569 1.00 96.00 173 VAL A N 1
ATOM 1357 C CA . VAL A 1 173 ? 26.316 2.903 -15.907 1.00 96.00 173 VAL A CA 1
ATOM 1358 C C . VAL A 1 173 ? 24.816 2.762 -16.149 1.00 96.00 173 VAL A C 1
ATOM 1360 O O . VAL A 1 173 ? 24.335 3.178 -17.197 1.00 96.00 173 VAL A O 1
ATOM 1363 N N . GLU A 1 174 ? 24.067 2.266 -15.159 1.00 96.19 174 GLU A N 1
ATOM 1364 C CA . GLU A 1 174 ? 22.599 2.246 -15.212 1.00 96.19 174 GLU A CA 1
ATOM 1365 C C . GLU A 1 174 ? 22.028 3.660 -15.344 1.00 96.19 174 GLU A C 1
ATOM 1367 O O . GLU A 1 174 ? 21.182 3.896 -16.200 1.00 96.19 174 GLU A O 1
ATOM 1372 N N . VAL A 1 175 ? 22.552 4.629 -14.582 1.00 95.19 175 VAL A N 1
ATOM 1373 C CA . VAL A 1 175 ? 22.138 6.041 -14.691 1.00 95.19 175 VAL A CA 1
ATOM 1374 C C . VAL A 1 175 ? 22.339 6.585 -16.107 1.00 95.19 175 VAL A C 1
ATOM 1376 O O . VAL A 1 175 ? 21.458 7.271 -16.622 1.00 95.19 175 VAL A O 1
ATOM 1379 N N . ALA A 1 176 ? 23.471 6.288 -16.755 1.00 95.88 176 ALA A N 1
ATOM 1380 C CA . ALA A 1 176 ? 23.727 6.736 -18.124 1.00 95.88 176 ALA A CA 1
ATOM 1381 C C . ALA A 1 176 ? 22.714 6.143 -19.120 1.00 95.88 176 ALA A C 1
ATOM 1383 O O . ALA A 1 176 ? 22.185 6.871 -19.959 1.00 95.88 176 ALA A O 1
ATOM 1384 N N . VAL A 1 177 ? 22.400 4.851 -18.987 1.00 93.81 177 VAL A N 1
ATOM 1385 C CA . VAL A 1 177 ? 21.409 4.165 -19.830 1.00 93.81 177 VAL A CA 1
ATOM 1386 C C . VAL A 1 177 ? 20.001 4.722 -19.601 1.00 93.81 177 VAL A C 1
ATOM 1388 O O . VAL A 1 177 ? 19.323 5.073 -20.565 1.00 93.81 177 VAL A O 1
ATOM 1391 N N . ILE A 1 17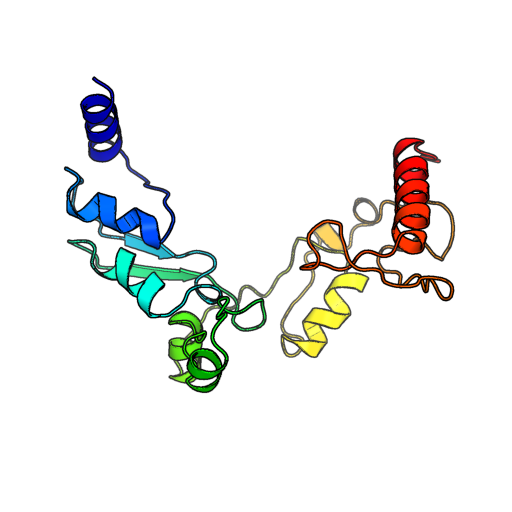8 ? 19.584 4.881 -18.341 1.00 94.44 178 ILE A N 1
ATOM 1392 C CA . ILE A 1 178 ? 18.288 5.473 -17.974 1.00 94.44 178 ILE A CA 1
ATOM 1393 C C . ILE A 1 178 ? 18.182 6.905 -18.510 1.00 94.44 178 ILE A C 1
ATOM 1395 O O . ILE A 1 178 ? 17.148 7.287 -19.053 1.00 94.44 178 ILE A O 1
ATOM 1399 N N . SER A 1 179 ? 19.253 7.698 -18.407 1.00 95.44 179 SER A N 1
ATOM 1400 C CA . SER A 1 179 ? 19.277 9.063 -18.940 1.00 95.44 179 SER A CA 1
ATOM 1401 C C . SER A 1 179 ? 19.040 9.088 -20.451 1.00 95.44 179 SER A C 1
ATOM 1403 O O . SER A 1 179 ? 18.285 9.933 -20.930 1.00 95.44 179 SER A O 1
ATOM 1405 N N . GLU A 1 180 ? 19.631 8.155 -21.201 1.00 92.44 180 GLU A N 1
ATOM 1406 C CA . GLU A 1 180 ? 19.423 8.066 -22.648 1.00 92.44 180 GLU A CA 1
ATOM 1407 C C . GLU A 1 180 ? 18.008 7.595 -23.014 1.00 92.44 180 GLU A C 1
ATOM 1409 O O . GLU A 1 180 ? 17.389 8.151 -23.924 1.00 92.44 180 GLU A O 1
ATOM 1414 N N . MET A 1 181 ? 17.444 6.646 -22.260 1.00 91.19 181 MET A N 1
ATOM 1415 C CA . MET A 1 181 ? 16.043 6.235 -22.418 1.00 91.19 181 MET A CA 1
ATOM 1416 C C . MET A 1 181 ? 15.084 7.403 -22.172 1.00 91.19 181 MET A C 1
ATOM 1418 O O . MET A 1 181 ? 14.214 7.660 -23.000 1.00 91.19 181 MET A O 1
ATOM 1422 N N . ILE A 1 182 ? 15.276 8.171 -21.093 1.00 93.00 182 ILE A N 1
ATOM 1423 C CA . ILE A 1 182 ? 14.451 9.352 -20.787 1.00 93.00 182 ILE A CA 1
ATOM 1424 C C . ILE A 1 182 ? 14.571 10.409 -21.892 1.00 93.00 182 ILE A C 1
ATOM 1426 O O . ILE A 1 182 ? 13.566 10.984 -22.309 1.00 93.00 182 ILE A O 1
ATOM 1430 N N . LYS A 1 183 ? 15.780 10.660 -22.414 1.00 91.38 183 LYS A N 1
ATOM 1431 C CA . LYS A 1 183 ? 15.967 11.571 -23.557 1.00 91.38 183 LYS A CA 1
ATOM 1432 C C . LYS A 1 183 ? 15.226 11.083 -24.798 1.00 91.38 183 LYS A C 1
ATOM 1434 O O . LYS A 1 183 ? 14.648 11.904 -25.502 1.00 91.38 183 LYS A O 1
ATOM 1439 N N . SER A 1 184 ? 15.246 9.779 -25.061 1.00 88.88 184 SER A N 1
ATOM 1440 C CA . SER A 1 184 ? 14.561 9.172 -26.206 1.00 88.88 184 SER A CA 1
ATOM 1441 C C . SER A 1 184 ? 13.041 9.286 -26.072 1.00 88.88 184 SER A C 1
ATOM 1443 O O . SER A 1 184 ? 12.381 9.695 -27.024 1.00 88.88 184 SER A O 1
ATOM 1445 N N . LEU A 1 185 ? 12.505 9.051 -24.868 1.00 88.81 185 LEU A N 1
ATOM 1446 C CA . LEU A 1 185 ? 11.088 9.255 -24.545 1.00 88.81 185 LEU A CA 1
ATOM 1447 C C . LEU A 1 185 ? 10.664 10.717 -24.750 1.00 88.81 185 LEU A C 1
ATOM 1449 O O . LEU A 1 185 ? 9.641 10.983 -25.373 1.00 88.81 185 LEU A O 1
ATOM 1453 N N . ASN A 1 186 ? 11.475 11.673 -24.285 1.00 84.94 186 ASN A N 1
ATOM 1454 C CA . ASN A 1 186 ? 11.184 13.104 -24.419 1.00 84.94 186 ASN A CA 1
ATOM 1455 C C . ASN A 1 186 ? 11.269 13.612 -25.862 1.00 84.94 186 ASN A C 1
ATOM 1457 O O . ASN A 1 186 ? 10.540 14.530 -26.230 1.00 84.94 186 ASN A O 1
ATOM 1461 N N . LYS A 1 187 ? 12.173 13.053 -26.675 1.00 77.69 187 LYS A N 1
ATOM 1462 C CA . LYS A 1 187 ? 12.312 13.428 -28.088 1.00 77.69 187 LYS A CA 1
ATOM 1463 C C . LYS A 1 187 ? 11.130 12.981 -28.935 1.00 77.69 187 LYS A C 1
ATOM 1465 O O . LYS A 1 187 ? 11.015 13.474 -30.050 1.00 77.69 187 LYS A O 1
ATOM 1470 N N . GLY A 1 188 ? 10.288 12.083 -28.419 1.00 61.06 188 GLY A N 1
ATOM 1471 C CA . GLY A 1 188 ? 9.049 11.696 -29.064 1.00 61.06 188 GLY A CA 1
ATOM 1472 C C . GLY A 1 188 ? 9.263 11.330 -30.525 1.00 61.06 188 GLY A C 1
ATOM 1473 O O . GLY A 1 188 ? 8.770 12.029 -31.406 1.00 61.06 188 GLY A O 1
ATOM 1474 N N . GLN A 1 189 ? 9.936 10.209 -30.803 1.00 48.59 189 GLN A N 1
ATOM 1475 C CA . GLN A 1 189 ? 9.640 9.494 -32.048 1.00 48.59 189 GLN A CA 1
ATOM 1476 C C . GLN A 1 189 ? 8.236 8.879 -31.917 1.00 48.59 189 GLN A C 1
ATOM 1478 O O . GLN A 1 189 ? 8.061 7.667 -31.875 1.00 48.59 189 GLN A O 1
ATOM 1483 N N . PHE A 1 190 ? 7.229 9.747 -31.803 1.00 44.53 190 PHE A N 1
ATOM 1484 C CA . PHE A 1 190 ? 5.835 9.430 -32.040 1.00 44.53 190 PHE A CA 1
ATOM 1485 C C . PHE A 1 190 ? 5.702 9.294 -33.555 1.00 44.53 190 PHE A C 1
ATOM 1487 O O . PHE A 1 190 ? 5.410 10.258 -34.260 1.00 44.53 190 PHE A O 1
ATOM 1494 N N . LEU A 1 191 ? 6.018 8.111 -34.072 1.00 36.03 191 LEU A N 1
ATOM 1495 C CA . LEU A 1 191 ? 5.528 7.721 -35.384 1.00 36.03 191 LEU A CA 1
ATOM 1496 C C . LEU A 1 191 ? 4.042 7.408 -35.194 1.00 36.03 191 LEU A C 1
ATOM 1498 O O . LEU A 1 191 ? 3.699 6.404 -34.571 1.00 36.03 191 LEU A O 1
ATOM 1502 N N . PHE A 1 192 ? 3.191 8.339 -35.631 1.00 36.72 192 PHE A N 1
ATOM 1503 C CA . PHE A 1 192 ? 1.811 8.015 -35.987 1.00 36.72 192 PHE A CA 1
ATOM 1504 C C . PHE A 1 192 ? 1.806 7.025 -37.153 1.00 36.72 192 PHE A C 1
ATOM 1506 O O . PHE A 1 192 ? 2.697 7.156 -38.027 1.00 36.72 192 PHE A O 1
#

pLDDT: mean 90.99, std 9.74, range [36.03, 98.31]